Protein AF-A0AAW1SG86-F1 (afdb_monomer_lite)

Sequence (293 aa):
MTQEAELAWQIVQEVCRQANPQPNPPGMEYILYEEYEKELLQACQAAVAAGVPASRLLEEVQRVYDQVDEPMYDGLAKLLMASADLDHDVGGQTLLHRLFKQPYPPRLGRSLHASAAGAQPRTAGTSEVDSEEEADEIGLPELLAKRPTPNLRDAEGNTVLHVLILHTIQAEYFPDVSTAGAMHLMPGESMENWDQRAKYVEGAFKMLVAAGWSITQPGINQMTPCHLLDMSRKLAAELVNSRNMKDMLGDFGSMGSGWGAAMEAVVAPVKVGRQAILQAFDNLLAFSRELPS

pLDDT: mean 74.67, std 19.48, range [26.22, 96.56]

Foldseek 3Di:
DDPQLVVLVVQLLVLLVVLPQDPDDPPDQGDDDPVSLVSNLVSLLSNVVSPNALLSSCVSQVVSCVVRVHDRDQSSVVSSLLRHDQQDQDPQDGVLLVQLLDLDHFDAPCVVVVPPDDDDDDDDDDDDDPPPVPPPGCHPVNSLVSLHPACDAGPQQDTSLRSNLCNLDDCVLVPLPVPVPPVPPDDDDSQQCLLVSLVRSLVNNVVSVVSPHDQCDAGPVRQGSLNSLVVSLVVLVCSLVPVSLVVVLVVQVVVDDVSNVVVCVVSVSNNVSSVSNNVSSVVVNVVNVPDDD

Secondary structure (DSSP, 8-state):
--HHHHHHHHHHHHHHHH-----PPTT---PPPHHHHHHHHHHHHHHHHTT--HHHHHHHHHHHHHHHT-PPPHHHHHHHHHH--TT-EETTEEHHHHHHHSSSPSP--THHHHSSS----------------------HHHHHHT-PPTT-B-TTS-BHHHHHHHHHT-GGGS--TTSTTGGGS-SSSSSTTHHHHHHHHHHHHHHHHHTT--SS---TTS--HHHHHHHHHHHHHHHHH-HHHHHHHHHHHTT-HHHHHHHHHHHHHHHHHHHHHHHHHHHHHHHHHHS--

Radius of gyration: 22.35 Å; chains: 1; bounding box: 56×50×61 Å

Structure (mmCIF, N/CA/C/O backbone):
data_AF-A0AAW1SG86-F1
#
_entry.id   AF-A0AAW1SG86-F1
#
loop_
_atom_site.group_PDB
_atom_site.id
_atom_site.type_symbol
_atom_site.label_atom_id
_atom_site.label_alt_id
_atom_site.label_comp_id
_atom_site.label_asym_id
_atom_site.label_entity_id
_atom_site.label_seq_id
_atom_site.pdbx_PDB_ins_code
_atom_site.Cartn_x
_atom_site.Cartn_y
_atom_site.Cartn_z
_atom_site.occupancy
_atom_site.B_iso_or_equiv
_atom_site.auth_seq_id
_atom_site.auth_comp_id
_atom_site.auth_asym_id
_atom_site.auth_atom_id
_atom_site.pdbx_PDB_model_num
ATOM 1 N N . MET A 1 1 ? -20.067 7.238 20.027 1.00 78.69 1 MET A N 1
ATOM 2 C CA . MET A 1 1 ? -19.440 8.562 19.837 1.00 78.69 1 MET A CA 1
ATOM 3 C C . MET A 1 1 ? -20.061 9.549 20.809 1.00 78.69 1 MET A C 1
ATOM 5 O O . MET A 1 1 ? -21.225 9.378 21.157 1.00 78.69 1 MET A O 1
ATOM 9 N N . THR A 1 2 ? -19.285 10.517 21.293 1.00 93.50 2 THR A N 1
ATOM 10 C CA . THR A 1 2 ? -19.790 11.628 22.115 1.00 93.50 2 THR A CA 1
ATOM 11 C C . THR A 1 2 ? -20.566 12.621 21.240 1.00 93.50 2 THR A C 1
ATOM 13 O O . THR A 1 2 ? -20.449 12.592 20.016 1.00 93.50 2 THR A O 1
ATOM 16 N N . GLN A 1 3 ? -21.352 13.512 21.851 1.00 94.81 3 GLN A N 1
ATOM 17 C CA . GLN A 1 3 ? -22.032 14.590 21.117 1.00 94.81 3 GLN A CA 1
ATOM 18 C C . GLN A 1 3 ? -21.029 15.518 20.407 1.00 94.81 3 GLN A C 1
ATOM 20 O O . GLN A 1 3 ? -21.290 15.981 19.303 1.00 94.81 3 GLN A O 1
ATOM 25 N N . GLU A 1 4 ? -19.866 15.741 21.023 1.00 94.56 4 GLU A N 1
ATOM 26 C CA . GLU A 1 4 ? -18.754 16.505 20.452 1.00 94.56 4 GLU A CA 1
ATOM 27 C C . GLU A 1 4 ? -18.163 15.822 19.209 1.00 94.56 4 GLU A C 1
ATOM 29 O O . GLU A 1 4 ? -17.997 16.471 18.180 1.00 94.56 4 GLU A O 1
ATOM 34 N N . ALA A 1 5 ? -17.940 14.502 19.260 1.00 93.50 5 ALA A N 1
ATOM 35 C CA . ALA A 1 5 ? -17.473 13.728 18.110 1.00 93.50 5 ALA A CA 1
ATOM 36 C C . ALA A 1 5 ? -18.474 13.755 16.945 1.00 93.50 5 ALA A C 1
ATOM 38 O O . ALA A 1 5 ? -18.073 13.844 15.790 1.00 93.50 5 ALA A O 1
ATOM 39 N N . GLU A 1 6 ? -19.777 13.682 17.232 1.00 95.12 6 GLU A N 1
ATOM 40 C CA . GLU A 1 6 ? -20.812 13.745 16.193 1.00 95.12 6 GLU A CA 1
ATOM 41 C C . GLU A 1 6 ? -20.858 15.124 15.522 1.00 95.12 6 GLU A C 1
ATOM 43 O O . GLU A 1 6 ? -20.950 15.207 14.300 1.00 95.12 6 GLU A O 1
ATOM 48 N N . LEU A 1 7 ? -20.729 16.205 16.299 1.00 96.31 7 LEU A N 1
ATOM 49 C CA . LEU A 1 7 ? -20.665 17.560 15.753 1.00 96.31 7 LEU A CA 1
ATOM 50 C C . LEU A 1 7 ? -19.410 17.761 14.891 1.00 96.31 7 LEU A C 1
ATOM 52 O O . LEU A 1 7 ? -19.509 18.270 13.778 1.00 96.31 7 LEU A O 1
ATOM 56 N N . ALA A 1 8 ? -18.242 17.332 15.376 1.00 95.44 8 ALA A N 1
ATOM 57 C CA . ALA A 1 8 ? -16.997 17.436 14.619 1.00 95.44 8 ALA A CA 1
ATOM 58 C C . ALA A 1 8 ? -17.047 16.612 13.321 1.00 95.44 8 ALA A C 1
ATOM 60 O O . ALA A 1 8 ? -16.591 17.065 12.274 1.00 95.44 8 ALA A O 1
ATOM 61 N N . TRP A 1 9 ? -17.674 15.433 13.362 1.00 96.50 9 TRP A N 1
ATOM 62 C CA . TRP A 1 9 ? -17.925 14.626 12.173 1.00 96.50 9 TRP A CA 1
ATOM 63 C C . TRP A 1 9 ? -18.837 15.335 11.160 1.00 96.50 9 TRP A C 1
ATOM 65 O O . TRP A 1 9 ? -18.518 15.368 9.974 1.00 96.50 9 TRP A O 1
ATOM 75 N N . GLN A 1 10 ? -19.930 15.961 11.607 1.00 96.56 10 GLN A N 1
ATOM 76 C CA . GLN A 1 10 ? -20.815 16.731 10.724 1.00 96.56 10 GLN A CA 1
ATOM 77 C C . GLN A 1 10 ? -20.090 17.894 10.040 1.00 96.56 10 GLN A C 1
ATOM 79 O O . GLN A 1 10 ? -20.347 18.155 8.867 1.00 96.56 10 GLN A O 1
ATOM 84 N N . ILE A 1 11 ? -19.164 18.556 10.741 1.00 96.31 11 ILE A N 1
ATOM 85 C CA . ILE A 1 11 ? -18.323 19.613 10.162 1.00 96.31 11 ILE A CA 1
ATOM 86 C C . ILE A 1 11 ? -17.446 19.043 9.043 1.00 96.31 11 ILE A C 1
ATOM 88 O O . ILE A 1 11 ? -17.436 19.599 7.950 1.00 96.31 11 ILE A O 1
ATOM 92 N N . VAL A 1 12 ? -16.775 17.907 9.263 1.00 95.88 12 VAL A N 1
ATOM 93 C CA . VAL A 1 12 ? -15.970 17.250 8.215 1.00 95.88 12 VAL A CA 1
ATOM 94 C C . VAL A 1 12 ? -16.825 16.907 6.995 1.00 95.88 12 VAL A C 1
ATOM 96 O O . VAL A 1 12 ? -16.421 17.187 5.869 1.00 95.88 12 VAL A O 1
ATOM 99 N N . GLN A 1 13 ? -18.026 16.359 7.201 1.00 95.12 13 GLN A N 1
ATOM 100 C CA . GLN A 1 13 ? -18.943 16.043 6.102 1.00 95.12 13 GLN A CA 1
ATOM 101 C C . GLN A 1 13 ? -19.432 17.285 5.353 1.00 95.12 13 GLN A C 1
ATOM 103 O O . GLN A 1 13 ? -19.689 17.210 4.153 1.00 95.12 13 GLN A O 1
ATOM 108 N N . GLU A 1 14 ? -19.607 18.405 6.050 1.00 94.62 14 GLU A N 1
ATOM 109 C CA . GLU A 1 14 ? -19.978 19.677 5.436 1.00 94.62 14 GLU A CA 1
ATOM 110 C C . GLU A 1 14 ? -18.843 20.202 4.556 1.00 94.62 14 GLU A C 1
ATOM 112 O O . GLU A 1 14 ? -19.078 20.456 3.377 1.00 94.62 14 GLU A O 1
ATOM 117 N N . VAL A 1 15 ? -17.613 20.252 5.078 1.00 93.06 15 VAL A N 1
ATOM 118 C CA . VAL A 1 15 ? -16.428 20.653 4.301 1.00 93.06 15 VAL A CA 1
ATOM 119 C C . VAL A 1 15 ? -16.261 19.735 3.086 1.00 93.06 15 VAL A C 1
ATOM 121 O O . VAL A 1 15 ? -16.218 20.214 1.959 1.00 93.06 15 VAL A O 1
ATOM 124 N N . CYS A 1 16 ? -16.322 18.412 3.265 1.00 91.44 16 CYS A N 1
ATOM 125 C CA . CYS A 1 16 ? -16.227 17.450 2.158 1.00 91.44 16 CYS A CA 1
ATOM 126 C C . CYS A 1 16 ? -17.351 17.584 1.116 1.00 91.44 16 CYS A C 1
ATOM 128 O O . CYS A 1 16 ? -17.191 17.158 -0.025 1.00 91.44 16 CYS A O 1
ATOM 130 N N . ARG A 1 17 ? -18.515 18.135 1.480 1.00 89.94 17 ARG A N 1
ATOM 131 C CA . ARG A 1 17 ? -19.608 18.414 0.531 1.00 89.94 17 ARG A CA 1
ATOM 132 C C . ARG A 1 17 ? -19.395 19.729 -0.214 1.00 89.94 17 ARG A C 1
ATOM 134 O O . ARG A 1 17 ? -19.867 19.873 -1.338 1.00 89.94 17 ARG A O 1
ATOM 141 N N . GLN A 1 18 ? -18.700 20.671 0.415 1.00 86.81 18 GLN A N 1
ATOM 142 C CA . GLN A 1 18 ? -18.281 21.939 -0.174 1.00 86.81 18 GLN A CA 1
ATOM 143 C C . GLN A 1 18 ? -17.055 21.808 -1.074 1.00 86.81 18 GLN A C 1
ATOM 145 O O . GLN A 1 18 ? -16.697 22.793 -1.720 1.00 86.81 18 GLN A O 1
ATOM 150 N N . ALA A 1 19 ? -16.486 20.601 -1.194 1.00 78.94 19 ALA A N 1
ATOM 151 C CA . ALA A 1 19 ? -15.683 20.182 -2.337 1.00 78.94 19 ALA A CA 1
ATOM 152 C C . ALA A 1 19 ? -16.543 20.227 -3.608 1.00 78.94 19 ALA A C 1
ATOM 154 O O . ALA A 1 19 ? -16.920 19.217 -4.193 1.00 78.94 19 ALA A O 1
ATOM 155 N N . ASN A 1 20 ? -16.965 21.425 -3.983 1.00 63.34 20 ASN A N 1
ATOM 156 C CA . ASN A 1 20 ? -17.649 21.703 -5.213 1.00 63.34 20 ASN A CA 1
ATOM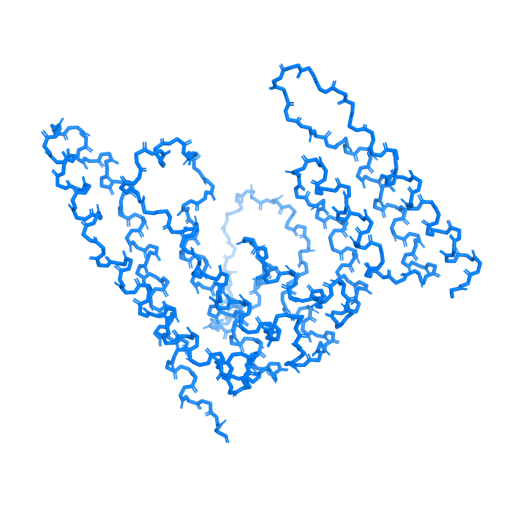 157 C C . ASN A 1 20 ? -16.514 22.084 -6.155 1.00 63.34 20 ASN A C 1
A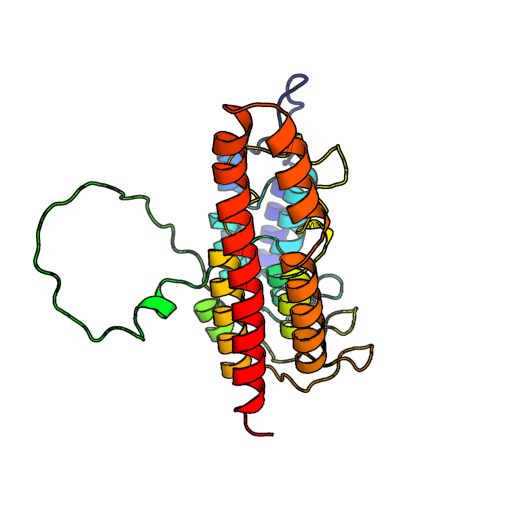TOM 159 O O . ASN A 1 20 ? -16.009 23.207 -6.039 1.00 63.34 20 ASN A O 1
ATOM 163 N N . PRO A 1 21 ? -16.040 21.162 -7.010 1.00 58.09 21 PRO A N 1
ATOM 164 C CA . PRO A 1 21 ? -15.042 21.518 -7.994 1.00 58.09 21 PRO A CA 1
ATOM 165 C C . PRO A 1 21 ? -15.642 22.670 -8.796 1.00 58.09 21 PRO A C 1
ATOM 167 O O . PRO A 1 21 ? -16.664 22.497 -9.466 1.00 58.09 21 PRO A O 1
ATOM 170 N N . GLN A 1 22 ? -15.099 23.885 -8.657 1.00 55.66 22 GLN A N 1
ATOM 171 C CA . GLN A 1 22 ? -15.549 24.958 -9.531 1.00 55.66 22 GLN A CA 1
ATOM 172 C C . GLN A 1 22 ? -15.325 24.459 -10.956 1.00 55.66 22 GLN A C 1
ATOM 174 O O . GLN A 1 22 ? -14.259 23.902 -11.220 1.00 55.66 22 GLN A O 1
ATOM 179 N N . PRO A 1 23 ? -16.325 24.567 -11.850 1.00 53.81 23 PRO A N 1
ATOM 180 C CA . PRO A 1 23 ? -16.177 24.076 -13.205 1.00 53.81 23 PRO A CA 1
ATOM 181 C C . PRO A 1 23 ? -14.986 24.795 -13.811 1.00 53.81 23 PRO A C 1
ATOM 183 O O . PRO A 1 23 ? -15.033 26.003 -14.062 1.00 53.81 23 PRO A O 1
ATOM 186 N N . ASN A 1 24 ? -13.902 24.050 -13.989 1.00 56.56 24 ASN A N 1
ATOM 187 C CA . ASN A 1 24 ? -12.715 24.618 -14.566 1.00 56.56 24 ASN A CA 1
ATOM 188 C C . ASN A 1 24 ? -13.008 25.000 -16.020 1.00 56.56 24 ASN A C 1
ATOM 190 O O . ASN A 1 24 ? -13.860 24.383 -16.677 1.00 56.56 24 ASN A O 1
ATOM 194 N N . PRO A 1 25 ? -12.346 26.047 -16.542 1.00 60.44 25 PRO A N 1
ATOM 195 C CA . PRO A 1 25 ? -12.422 26.360 -17.956 1.00 60.44 25 PRO A CA 1
ATOM 196 C C . PRO A 1 25 ? -12.128 25.098 -18.782 1.00 60.44 25 PRO A C 1
ATOM 198 O O . PRO A 1 25 ? -11.313 24.275 -18.357 1.00 60.44 25 PRO A O 1
ATOM 201 N N . PRO A 1 26 ? -12.752 24.929 -19.961 1.00 61.78 26 PRO A N 1
ATOM 202 C CA . PRO A 1 26 ? -12.502 23.765 -20.803 1.00 61.78 26 PRO A CA 1
ATOM 203 C C . PRO A 1 26 ? -10.996 23.566 -21.030 1.00 61.78 26 PRO A C 1
ATOM 205 O O . PRO A 1 26 ? -10.345 24.436 -21.607 1.00 61.78 26 PRO A O 1
ATOM 208 N N . GLY A 1 27 ? -10.458 22.429 -20.574 1.00 63.38 27 GLY A N 1
ATOM 209 C CA . GLY A 1 27 ? -9.042 22.074 -20.714 1.00 63.38 27 GLY A CA 1
ATOM 210 C C . GLY A 1 27 ? -8.143 22.325 -19.496 1.00 63.38 27 GLY A C 1
ATOM 211 O O . GLY A 1 27 ? -6.933 22.213 -19.654 1.00 63.38 27 GLY A O 1
ATOM 212 N N . MET A 1 28 ? -8.686 22.651 -18.315 1.00 56.97 28 MET A N 1
ATOM 213 C CA . MET A 1 28 ? -7.921 22.662 -17.055 1.00 56.97 28 MET A CA 1
ATOM 214 C C . MET A 1 28 ? -8.325 21.503 -16.129 1.00 56.97 28 MET A C 1
ATOM 216 O O . MET A 1 28 ? -9.516 21.253 -15.944 1.00 56.97 28 MET A O 1
ATOM 220 N N . GLU A 1 29 ? -7.333 20.825 -15.547 1.00 59.19 29 GLU A N 1
ATOM 221 C CA . GLU A 1 29 ? -7.488 19.772 -14.525 1.00 59.19 29 GLU A CA 1
ATOM 222 C C . GLU A 1 29 ? -8.083 20.343 -13.234 1.00 59.19 29 GLU A C 1
ATOM 224 O O . GLU A 1 29 ? -7.829 21.500 -12.908 1.00 59.19 29 GLU A O 1
ATOM 229 N N . TYR A 1 30 ? -8.926 19.580 -12.533 1.00 59.41 30 TYR A N 1
ATOM 230 C CA . TYR A 1 30 ? -9.592 20.029 -11.307 1.00 59.41 30 TYR A CA 1
ATOM 231 C C . TYR A 1 30 ? -8.615 20.072 -10.134 1.00 59.41 30 TYR A C 1
ATOM 233 O O . TYR A 1 30 ? -8.287 19.038 -9.578 1.00 59.41 30 TYR A O 1
ATOM 241 N N . ILE A 1 31 ? -8.237 21.275 -9.705 1.00 62.00 31 ILE A N 1
ATOM 242 C CA . ILE A 1 31 ? -7.339 21.463 -8.563 1.00 62.00 31 ILE A CA 1
ATOM 243 C C . ILE A 1 31 ? -8.169 21.901 -7.354 1.00 62.00 31 ILE A C 1
ATOM 245 O O . ILE A 1 31 ? -8.927 22.876 -7.429 1.00 62.00 31 ILE A O 1
ATOM 249 N N . LEU A 1 32 ? -8.032 21.196 -6.229 1.00 71.00 32 LEU A N 1
ATOM 250 C CA . LEU A 1 32 ? -8.554 21.664 -4.945 1.00 71.00 32 LEU A CA 1
ATOM 251 C C . LEU A 1 32 ? -7.764 22.901 -4.503 1.00 71.00 32 LEU A C 1
ATOM 253 O O . LEU A 1 32 ? -6.538 22.912 -4.516 1.00 71.00 32 LEU A O 1
ATOM 257 N N . TYR A 1 33 ? -8.457 23.969 -4.110 1.00 78.56 33 TYR A N 1
ATOM 258 C CA . TYR A 1 33 ? -7.783 25.182 -3.649 1.00 78.56 33 TYR A CA 1
ATOM 259 C C . TYR A 1 33 ? -7.038 24.925 -2.330 1.00 78.56 33 TYR A C 1
ATOM 261 O O . TYR A 1 33 ? -7.581 24.295 -1.426 1.00 78.56 33 TYR A O 1
ATOM 269 N N . GLU A 1 34 ? -5.840 25.494 -2.170 1.00 80.38 34 GLU A N 1
ATOM 270 C CA . GLU A 1 34 ? -5.018 25.363 -0.950 1.00 80.38 34 GLU A CA 1
ATOM 271 C C . GLU A 1 34 ? -5.797 25.735 0.334 1.00 80.38 34 GLU A C 1
ATOM 273 O O . GLU A 1 34 ? -5.594 25.176 1.412 1.00 80.38 34 GLU A O 1
ATOM 278 N N . GLU A 1 35 ? -6.730 26.682 0.223 1.00 85.00 35 GLU A N 1
ATOM 279 C CA . GLU A 1 35 ? -7.613 27.117 1.309 1.00 85.00 35 GLU A CA 1
ATOM 280 C C . GLU A 1 35 ? -8.600 26.020 1.734 1.00 85.00 35 GLU A C 1
ATOM 282 O O . GLU A 1 35 ? -8.803 25.819 2.932 1.00 85.00 35 GLU A O 1
ATOM 287 N N . TYR A 1 36 ? -9.146 25.272 0.769 1.00 87.38 36 TYR A N 1
ATOM 288 C CA . TYR A 1 36 ? -10.012 24.122 1.026 1.00 87.38 36 TYR A CA 1
ATOM 289 C C . TYR A 1 36 ? -9.243 23.010 1.746 1.00 87.38 36 TYR A C 1
ATOM 291 O O . TYR A 1 36 ? -9.725 22.460 2.734 1.00 87.38 36 TYR A O 1
ATOM 299 N N . GLU A 1 37 ? -8.022 22.706 1.302 1.00 86.44 37 GLU A N 1
ATOM 300 C CA . GLU A 1 37 ? -7.201 21.665 1.931 1.00 86.44 37 GLU A CA 1
ATOM 301 C C . GLU A 1 37 ? -6.838 2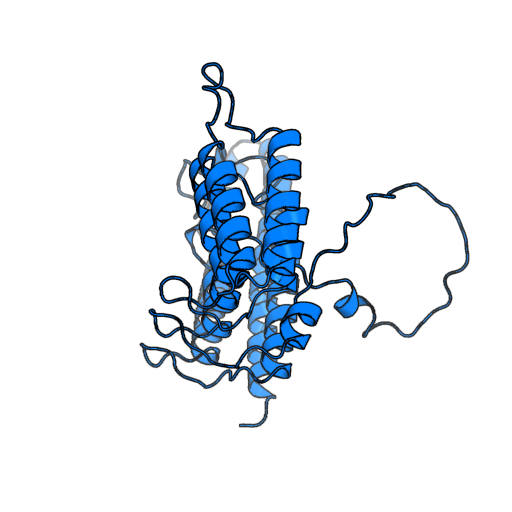2.019 3.378 1.00 86.44 37 GLU A C 1
ATOM 303 O O . GLU A 1 37 ? -6.888 21.161 4.265 1.00 86.44 37 GLU A O 1
ATOM 308 N N . LYS A 1 38 ? -6.547 23.299 3.652 1.00 87.88 38 LYS A N 1
ATOM 309 C CA . LYS A 1 38 ? -6.319 23.805 5.016 1.00 87.88 38 LYS A CA 1
ATOM 310 C C . LYS A 1 38 ? -7.564 23.690 5.890 1.00 87.88 38 LYS A C 1
ATOM 312 O O . LYS A 1 38 ? -7.449 23.275 7.044 1.00 87.88 38 LYS A O 1
ATOM 317 N N . GLU A 1 39 ? -8.734 24.045 5.366 1.00 91.88 39 GLU A N 1
ATOM 318 C CA . GLU A 1 39 ? -10.004 23.919 6.088 1.00 91.88 39 GLU A CA 1
ATOM 319 C C . GLU A 1 39 ? -10.324 22.451 6.394 1.00 91.88 39 GLU A C 1
ATOM 321 O O . GLU A 1 39 ? -10.630 22.100 7.538 1.00 91.88 39 GLU A O 1
ATOM 326 N N . LEU A 1 40 ? -10.161 21.571 5.404 1.00 92.88 40 LEU A N 1
ATOM 327 C CA . LEU A 1 40 ? -10.375 20.138 5.562 1.00 92.88 40 LEU A CA 1
ATOM 328 C C . LEU A 1 40 ? -9.404 19.525 6.577 1.00 92.88 40 LEU A C 1
ATOM 330 O O . LEU A 1 40 ? -9.823 18.724 7.420 1.00 92.88 40 LEU A O 1
ATOM 334 N N . LEU A 1 41 ? -8.131 19.931 6.555 1.00 91.00 41 LEU A N 1
ATOM 335 C CA . LEU A 1 41 ? -7.142 19.519 7.550 1.00 91.00 41 LEU A CA 1
ATOM 336 C C . LEU A 1 41 ? -7.560 19.935 8.961 1.00 91.00 41 LEU A C 1
ATOM 338 O O . LEU A 1 41 ? -7.570 19.094 9.861 1.00 91.00 41 LEU A O 1
ATOM 342 N N . GLN A 1 42 ? -7.936 21.198 9.163 1.00 93.12 42 GLN A N 1
ATOM 343 C CA . GLN A 1 42 ? -8.373 21.701 10.471 1.00 93.12 42 GLN A CA 1
ATOM 344 C C . GLN A 1 42 ? -9.625 20.974 10.974 1.00 93.12 42 GLN A C 1
ATOM 346 O O . GLN A 1 42 ? -9.685 20.581 12.144 1.00 93.12 42 GLN A O 1
ATOM 351 N N . ALA A 1 43 ? -10.600 20.732 10.093 1.00 94.31 43 ALA A N 1
ATOM 352 C CA . ALA A 1 43 ? -11.802 19.975 10.423 1.00 94.31 43 ALA A CA 1
ATOM 353 C C . ALA A 1 43 ? -11.457 18.543 10.859 1.00 94.31 43 ALA A C 1
ATOM 355 O O . ALA A 1 43 ? -11.924 18.084 11.904 1.00 94.31 43 ALA A O 1
ATOM 356 N N . CYS A 1 44 ? -10.581 17.857 10.118 1.00 92.88 44 CYS A N 1
ATOM 357 C CA . CYS A 1 44 ? -10.125 16.516 10.477 1.00 92.88 44 CYS A CA 1
ATOM 358 C C . CYS A 1 44 ? -9.348 16.505 11.802 1.00 92.88 44 CYS A C 1
ATOM 360 O O . CYS A 1 44 ? -9.558 15.602 12.611 1.00 92.88 44 CYS A O 1
ATOM 362 N N . GLN A 1 45 ? -8.498 17.505 12.071 1.00 92.38 45 GLN A N 1
ATOM 363 C CA . GLN A 1 45 ? -7.758 17.618 13.338 1.00 92.38 45 GLN A CA 1
ATOM 364 C C . GLN A 1 45 ? -8.713 17.733 14.528 1.00 92.38 45 GLN A C 1
ATOM 366 O O . GLN A 1 45 ? -8.556 17.019 15.522 1.00 92.38 45 GLN A O 1
ATOM 371 N N . ALA A 1 46 ? -9.733 18.586 14.409 1.00 92.25 46 ALA A N 1
ATOM 372 C CA . ALA A 1 46 ? -10.763 18.737 15.429 1.00 92.25 46 ALA A CA 1
ATOM 373 C C . ALA A 1 46 ? -11.561 17.438 15.629 1.00 92.25 46 ALA A C 1
ATOM 375 O O . ALA A 1 46 ? -11.815 17.038 16.765 1.00 92.25 46 ALA A O 1
ATOM 376 N N . ALA A 1 47 ? -11.905 16.736 14.546 1.00 94.88 47 ALA A N 1
ATOM 377 C CA . ALA A 1 47 ? -12.625 15.467 14.620 1.00 94.88 47 ALA A CA 1
ATOM 378 C C . ALA A 1 47 ? -11.801 14.361 15.296 1.00 94.88 47 ALA A C 1
ATOM 380 O O . ALA A 1 47 ? -12.318 13.660 16.168 1.00 94.88 47 ALA A O 1
ATOM 381 N N . VAL A 1 48 ? -10.515 14.235 14.955 1.00 91.44 48 VAL A N 1
ATOM 382 C CA . VAL A 1 48 ? -9.591 13.312 15.629 1.00 91.44 48 VAL A CA 1
ATOM 383 C C . VAL A 1 48 ? -9.506 13.637 17.123 1.00 91.44 48 VAL A C 1
ATOM 385 O O . VAL A 1 48 ? -9.652 12.736 17.949 1.00 91.44 48 VAL A O 1
ATOM 388 N N . ALA A 1 49 ? -9.334 14.913 17.485 1.00 90.69 49 ALA A N 1
ATOM 389 C CA . ALA A 1 49 ? -9.269 15.350 18.882 1.00 90.69 49 ALA A CA 1
ATOM 390 C C . ALA A 1 49 ? -10.568 15.062 19.658 1.00 90.69 49 ALA A C 1
ATOM 392 O O . ALA A 1 49 ? -10.516 14.687 20.829 1.00 90.69 49 ALA A O 1
ATOM 393 N N . ALA A 1 50 ? -11.722 15.163 18.994 1.00 92.69 50 ALA A N 1
ATOM 394 C CA . ALA A 1 50 ? -13.030 14.818 19.551 1.00 92.69 50 ALA A CA 1
ATOM 395 C C . ALA A 1 50 ? -13.284 13.296 19.643 1.00 92.69 50 ALA A C 1
ATOM 397 O O . ALA A 1 50 ? -14.302 12.871 20.195 1.00 92.69 50 ALA A O 1
ATOM 398 N N . GLY A 1 51 ? -12.380 12.460 19.120 1.00 90.06 51 GLY A N 1
ATOM 399 C CA . GLY A 1 51 ? -12.484 11.000 19.155 1.00 90.06 51 GLY A CA 1
ATOM 400 C C . GLY A 1 51 ? -13.291 10.393 18.004 1.00 90.06 51 GLY A C 1
ATOM 401 O O . GLY A 1 51 ? -13.831 9.292 18.148 1.00 90.06 51 GLY A O 1
ATOM 402 N N . VAL A 1 52 ? -13.405 11.087 16.868 1.00 90.88 52 VAL A N 1
ATOM 403 C CA . VAL A 1 52 ? -13.920 10.486 15.630 1.00 90.88 52 VAL A CA 1
ATOM 404 C C . VAL A 1 52 ? -12.896 9.464 15.117 1.00 90.88 52 VAL A C 1
ATOM 406 O O . VAL A 1 52 ? -11.714 9.797 15.007 1.00 90.88 52 VAL A O 1
ATOM 409 N N . PRO A 1 53 ? -13.306 8.222 14.790 1.00 87.94 53 PRO A N 1
ATOM 410 C CA . PRO A 1 53 ? -12.389 7.228 14.244 1.00 87.94 53 PRO A CA 1
ATOM 411 C C . PRO A 1 53 ? -11.741 7.725 12.949 1.00 87.94 53 PRO A C 1
ATOM 413 O O . PRO A 1 53 ? -12.440 8.081 12.000 1.00 87.94 53 PRO A O 1
ATOM 416 N N . ALA A 1 54 ? -10.410 7.714 12.886 1.00 86.06 54 ALA A N 1
ATOM 417 C CA . ALA A 1 54 ? -9.687 8.213 11.718 1.00 86.06 54 ALA A CA 1
ATOM 418 C C . ALA A 1 54 ? -9.956 7.399 10.441 1.00 86.06 54 ALA A C 1
ATOM 420 O O . ALA A 1 54 ? -9.853 7.946 9.352 1.00 86.06 54 ALA A O 1
ATOM 421 N N . SER A 1 55 ? -10.379 6.135 10.554 1.00 80.38 55 SER A N 1
ATOM 422 C CA . SER A 1 55 ? -10.849 5.351 9.406 1.00 80.38 55 SER A CA 1
ATOM 423 C C . SER A 1 55 ? -12.084 5.957 8.740 1.00 80.38 55 SER A C 1
ATOM 425 O O . SER A 1 55 ? -12.136 6.060 7.520 1.00 80.38 55 SER A O 1
ATOM 427 N N . ARG A 1 56 ? -13.044 6.427 9.542 1.00 87.81 56 ARG A N 1
ATOM 428 C CA . ARG A 1 56 ? -14.261 7.089 9.061 1.00 87.81 56 ARG A CA 1
ATOM 429 C C . ARG A 1 56 ? -13.941 8.427 8.394 1.00 87.81 56 ARG A C 1
ATOM 431 O O . ARG A 1 56 ? -14.527 8.767 7.374 1.00 87.81 56 ARG A O 1
ATOM 438 N N . LEU A 1 57 ? -12.993 9.175 8.964 1.00 90.00 57 LEU A N 1
ATOM 439 C CA . LEU A 1 57 ? -12.481 10.405 8.355 1.00 90.00 57 LEU A CA 1
ATOM 440 C C . LEU A 1 57 ? -11.799 10.116 7.017 1.00 90.00 57 LEU A C 1
ATOM 442 O O . LEU A 1 57 ? -12.070 10.798 6.036 1.00 90.00 57 LEU A O 1
ATOM 446 N N . LEU A 1 58 ? -10.969 9.074 6.964 1.00 85.00 58 LEU A N 1
ATOM 447 C CA . LEU A 1 58 ? -10.274 8.678 5.750 1.00 85.00 58 LEU A CA 1
ATOM 448 C C . LEU A 1 58 ? -11.232 8.278 4.626 1.00 85.00 58 LEU A C 1
ATOM 450 O O . LEU A 1 58 ? -11.003 8.682 3.495 1.00 85.00 58 LEU A O 1
ATOM 454 N N . GLU A 1 59 ? -12.299 7.529 4.913 1.00 84.75 59 GLU A N 1
ATOM 455 C CA . GLU A 1 59 ? -13.317 7.185 3.907 1.00 84.75 59 GLU A CA 1
ATOM 456 C C . GLU A 1 59 ? -13.937 8.426 3.258 1.00 84.75 59 GLU A C 1
ATOM 458 O O . GLU A 1 59 ? -14.058 8.494 2.035 1.00 84.75 59 GLU A O 1
ATOM 463 N N . GLU A 1 60 ? -14.323 9.410 4.069 1.00 90.50 60 GLU A N 1
ATOM 464 C CA . GLU A 1 60 ? -14.993 10.619 3.586 1.00 90.50 60 GLU A CA 1
ATOM 465 C C . GLU A 1 60 ? -14.043 11.535 2.823 1.00 90.50 60 GLU A C 1
ATOM 467 O O . GLU A 1 60 ? -14.405 12.041 1.763 1.00 90.50 60 GLU A O 1
ATOM 472 N N . VAL A 1 61 ? -12.816 11.700 3.323 1.00 88.50 61 VAL A N 1
ATOM 473 C CA . VAL A 1 61 ? -11.780 12.488 2.648 1.00 88.50 61 VAL A CA 1
ATOM 474 C C . VAL A 1 61 ? -11.380 11.821 1.333 1.00 88.50 61 VAL A C 1
ATOM 476 O O . VAL A 1 61 ? -11.355 12.487 0.303 1.00 88.50 61 VAL A O 1
ATOM 479 N N . GLN A 1 62 ? -11.141 10.506 1.326 1.00 83.31 62 GLN A N 1
ATOM 480 C CA . GLN A 1 62 ? -10.788 9.772 0.107 1.00 83.31 62 GLN A CA 1
ATOM 481 C C . GLN A 1 62 ? -11.886 9.891 -0.954 1.00 83.31 62 GLN A C 1
ATOM 483 O O . GLN A 1 62 ? -11.577 10.131 -2.113 1.00 83.31 62 GLN A O 1
ATOM 488 N N . ARG A 1 63 ? -13.166 9.825 -0.558 1.00 85.06 63 ARG A N 1
ATOM 489 C CA . ARG A 1 63 ? -14.300 10.025 -1.475 1.00 85.06 63 ARG A CA 1
ATOM 490 C C . ARG A 1 63 ? -14.223 11.363 -2.216 1.00 85.06 63 ARG A C 1
ATOM 492 O O . ARG A 1 63 ? -14.688 11.438 -3.347 1.00 85.06 63 ARG A O 1
ATOM 499 N N . VAL A 1 64 ? -13.701 12.415 -1.585 1.00 86.00 64 VAL A N 1
ATOM 500 C CA . VAL A 1 64 ? -13.516 13.720 -2.233 1.00 86.00 64 VAL A CA 1
ATOM 501 C C . VAL A 1 64 ? -12.363 13.673 -3.231 1.00 86.00 64 VAL A C 1
ATOM 503 O O . VAL A 1 64 ? -12.548 14.072 -4.375 1.00 86.00 64 VAL A O 1
ATOM 506 N N . TYR A 1 65 ? -11.204 13.157 -2.824 1.00 80.19 65 TYR A N 1
ATOM 507 C CA . TYR A 1 65 ? -10.020 13.085 -3.687 1.00 80.19 65 TYR A CA 1
ATOM 508 C C . TYR A 1 65 ? -10.232 12.163 -4.901 1.00 80.19 65 TYR A C 1
ATOM 510 O O . TYR A 1 65 ? -9.882 12.532 -6.019 1.00 80.19 65 TYR A O 1
ATOM 518 N N . ASP A 1 66 ? -10.949 11.047 -4.730 1.00 77.69 66 ASP A N 1
ATOM 519 C CA . ASP A 1 66 ? -11.348 10.154 -5.828 1.00 77.69 66 ASP A CA 1
ATOM 520 C C . ASP A 1 66 ? -12.244 10.854 -6.873 1.00 77.69 66 ASP A C 1
ATOM 522 O O . ASP A 1 66 ? -12.300 10.433 -8.026 1.00 77.69 66 ASP A O 1
ATOM 526 N N . GLN A 1 67 ? -12.985 11.905 -6.492 1.00 79.31 67 GLN A N 1
ATOM 527 C CA . GLN A 1 67 ? -13.852 12.651 -7.417 1.00 79.31 67 GLN A CA 1
ATOM 528 C C . GLN A 1 67 ? -13.086 13.652 -8.282 1.00 79.31 67 GLN A C 1
ATOM 530 O O . GLN A 1 67 ? -13.575 14.008 -9.356 1.00 79.31 67 GLN A O 1
ATOM 535 N N . VAL A 1 68 ? -11.933 14.121 -7.807 1.00 76.56 68 VAL A N 1
ATOM 536 C CA . VAL A 1 68 ? -11.096 15.108 -8.503 1.00 76.56 68 VAL A CA 1
ATOM 537 C C . VAL A 1 68 ? -9.866 14.485 -9.166 1.00 76.56 68 VAL A C 1
ATOM 539 O O . VAL A 1 68 ? -9.183 15.190 -9.893 1.00 76.56 68 VAL A O 1
ATOM 542 N N . ASP A 1 69 ? -9.641 13.178 -8.981 1.00 72.44 69 ASP A N 1
ATOM 543 C CA . ASP A 1 69 ? -8.483 12.430 -9.505 1.00 72.44 69 ASP A CA 1
ATOM 544 C C . AS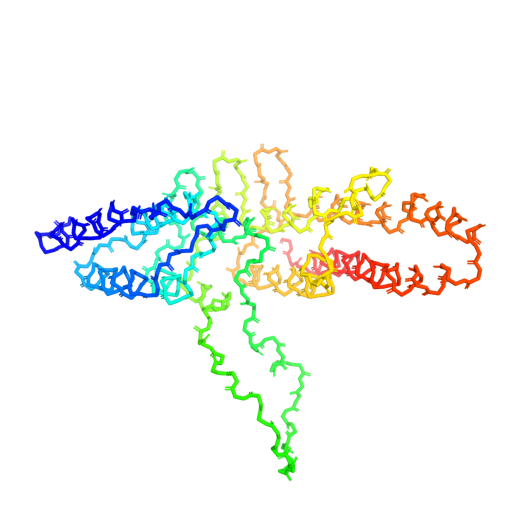P A 1 69 ? -7.130 13.011 -9.042 1.00 72.44 69 ASP A C 1
ATOM 546 O O . ASP A 1 69 ? -6.125 12.939 -9.741 1.00 72.44 69 ASP A O 1
ATOM 550 N N . GLU A 1 70 ? -7.112 13.588 -7.837 1.00 67.62 70 GLU A N 1
ATOM 551 C CA . GLU A 1 70 ? -5.923 14.171 -7.206 1.00 67.62 70 GLU A CA 1
ATOM 552 C C . GLU A 1 70 ? -5.468 13.297 -6.025 1.00 67.62 70 GLU A C 1
ATOM 554 O O . GLU A 1 70 ? -6.302 12.703 -5.325 1.00 67.62 70 GLU A O 1
ATOM 559 N N . PRO A 1 71 ? -4.157 13.216 -5.736 1.00 65.38 71 PRO A N 1
ATOM 560 C CA . PRO A 1 71 ? -3.672 12.567 -4.529 1.00 65.38 71 PRO A CA 1
ATOM 561 C C . PRO A 1 71 ? -4.089 13.357 -3.282 1.00 65.38 71 PRO A C 1
ATOM 563 O O . PRO A 1 71 ? -4.173 14.583 -3.288 1.00 65.38 71 PRO A O 1
ATOM 566 N N . MET A 1 72 ? -4.317 12.647 -2.175 1.00 71.31 72 MET A N 1
ATOM 567 C CA . MET A 1 72 ? -4.640 13.280 -0.897 1.00 71.31 72 MET A CA 1
ATOM 568 C C . MET A 1 72 ? -3.501 14.187 -0.432 1.00 71.31 72 MET A C 1
ATOM 570 O O . MET A 1 72 ? -2.358 13.741 -0.363 1.00 71.31 72 MET A O 1
ATOM 574 N N . TYR A 1 73 ? -3.835 15.410 -0.014 1.00 74.00 73 TYR A N 1
ATOM 575 C CA . TYR A 1 73 ? -2.886 16.337 0.596 1.00 74.00 73 TYR A CA 1
ATOM 576 C C . TYR A 1 73 ? -2.079 15.671 1.719 1.00 74.00 73 TYR A C 1
ATOM 578 O O . TYR A 1 73 ? -2.645 15.112 2.667 1.00 74.00 73 TYR A O 1
ATOM 586 N N . ASP A 1 74 ? -0.752 15.784 1.660 1.00 67.69 74 ASP A N 1
ATOM 587 C CA . ASP A 1 74 ? 0.164 15.087 2.569 1.00 67.69 74 ASP A CA 1
ATOM 588 C C . ASP A 1 74 ? -0.131 15.350 4.050 1.00 67.69 74 ASP A C 1
ATOM 590 O O . ASP A 1 74 ? -0.068 14.438 4.878 1.00 67.69 74 ASP A O 1
ATOM 594 N N . GLY A 1 75 ? -0.485 16.587 4.414 1.00 71.31 75 GLY A N 1
ATOM 595 C CA . GLY A 1 75 ? -0.829 16.936 5.795 1.00 71.31 75 GLY A CA 1
ATOM 596 C C . GLY A 1 75 ? -2.066 16.190 6.307 1.00 71.31 75 GLY A C 1
ATOM 597 O O . GLY A 1 75 ? -2.101 15.765 7.467 1.00 71.31 75 GLY A O 1
ATOM 598 N N . LEU A 1 76 ? -3.058 15.980 5.436 1.00 76.25 76 LEU A N 1
ATOM 599 C CA . LEU A 1 76 ? -4.269 15.212 5.733 1.00 76.25 76 LEU A CA 1
ATOM 600 C C . LEU A 1 76 ? -3.953 13.725 5.849 1.00 76.25 76 LEU A C 1
ATOM 602 O O . LEU A 1 76 ? -4.313 13.103 6.852 1.00 76.25 76 LEU A O 1
ATOM 606 N N . ALA A 1 77 ? -3.220 13.178 4.878 1.00 72.25 77 ALA A N 1
ATOM 607 C CA . ALA A 1 77 ? -2.788 11.788 4.909 1.00 72.25 77 ALA A CA 1
ATOM 608 C C . ALA A 1 77 ? -2.032 11.486 6.212 1.00 72.25 77 ALA A C 1
ATOM 610 O O . ALA A 1 77 ? -2.379 10.544 6.923 1.00 72.25 77 ALA A O 1
ATOM 611 N N . LYS A 1 78 ? -1.077 12.334 6.607 1.00 75.12 78 LYS A N 1
ATOM 612 C CA . LYS A 1 78 ? -0.311 12.179 7.855 1.00 75.12 78 LYS A CA 1
ATOM 613 C C . LYS A 1 78 ? -1.190 12.168 9.092 1.00 75.12 78 LYS A C 1
ATOM 615 O O . LYS A 1 78 ? -1.075 11.254 9.904 1.00 75.12 78 LYS A O 1
ATOM 620 N N . LEU A 1 79 ? -2.072 13.153 9.247 1.00 79.69 79 LEU A N 1
ATOM 621 C CA . LEU A 1 79 ? -2.972 13.214 10.397 1.00 79.69 79 LEU A CA 1
ATOM 622 C C . LEU A 1 79 ? -3.794 11.927 10.522 1.00 79.69 79 LEU A C 1
ATOM 624 O O . LEU A 1 79 ? -3.854 11.309 11.587 1.00 79.69 79 LEU A O 1
ATOM 628 N N . LEU A 1 80 ? -4.419 11.523 9.419 1.00 78.81 80 LEU A N 1
ATOM 629 C CA . LEU A 1 80 ? -5.319 10.381 9.407 1.00 78.81 80 LEU A CA 1
ATOM 630 C C . LEU A 1 80 ? -4.546 9.083 9.638 1.00 78.81 80 LEU A C 1
ATOM 632 O O . LEU A 1 80 ? -4.952 8.281 10.477 1.00 78.81 80 LEU A O 1
ATOM 636 N N . MET A 1 81 ? -3.383 8.912 9.007 1.00 76.31 81 MET A N 1
ATOM 637 C CA . MET A 1 81 ? -2.513 7.757 9.237 1.00 76.31 81 MET A CA 1
ATOM 638 C C . MET A 1 81 ? -1.955 7.718 10.661 1.00 76.31 81 MET A C 1
ATOM 640 O O . MET A 1 81 ? -1.850 6.629 11.220 1.00 76.31 81 MET A O 1
ATOM 644 N N . ALA A 1 82 ? -1.636 8.857 11.286 1.00 77.88 82 ALA A N 1
ATOM 645 C CA . ALA A 1 82 ? -1.138 8.931 12.665 1.00 77.88 82 ALA A CA 1
ATOM 646 C C . ALA A 1 82 ? -2.187 8.487 13.689 1.00 77.88 82 ALA A C 1
ATOM 648 O O . ALA A 1 82 ? -1.845 7.847 14.686 1.00 77.88 82 ALA A O 1
ATOM 649 N N . SER A 1 83 ? -3.465 8.731 13.419 1.00 78.06 83 SER A N 1
ATOM 650 C CA . SER A 1 83 ? -4.562 8.405 14.337 1.00 78.06 83 SER A CA 1
ATOM 651 C C . SER A 1 83 ? -5.351 7.156 13.950 1.00 78.06 83 SER A C 1
ATOM 653 O O . SER A 1 83 ? -6.159 6.680 14.746 1.00 78.06 83 SER A O 1
ATOM 655 N N . ALA A 1 84 ? -5.117 6.597 12.763 1.00 79.50 84 ALA A N 1
ATOM 656 C CA . ALA A 1 84 ? -5.834 5.419 12.306 1.00 79.50 84 ALA A CA 1
ATOM 657 C C . ALA A 1 84 ? -5.411 4.137 13.020 1.00 79.50 84 ALA A C 1
ATOM 659 O O . ALA A 1 84 ? -4.224 3.879 13.262 1.00 79.50 84 ALA A O 1
ATOM 660 N N . ASP A 1 85 ? -6.432 3.331 13.298 1.00 84.88 85 ASP A N 1
ATOM 661 C CA . ASP A 1 85 ? -6.313 1.901 13.510 1.00 84.88 85 ASP A CA 1
ATOM 662 C C . ASP A 1 85 ? -6.058 1.241 12.148 1.00 84.88 85 ASP A C 1
ATOM 664 O O . ASP A 1 85 ? -6.887 1.310 11.238 1.00 84.88 85 ASP A O 1
ATOM 668 N N . LEU A 1 86 ? -4.873 0.650 11.999 1.00 84.44 86 LEU A N 1
ATOM 669 C CA . LEU A 1 86 ? -4.417 0.059 10.742 1.00 84.44 86 LEU A CA 1
ATOM 670 C C . LEU A 1 86 ? -5.147 -1.245 10.393 1.00 84.44 86 LEU A C 1
ATOM 672 O O . LEU A 1 86 ? -5.109 -1.661 9.230 1.00 84.44 86 LEU A O 1
ATOM 676 N N . ASP A 1 87 ? -5.816 -1.852 11.375 1.00 86.69 87 ASP A N 1
ATOM 677 C CA . ASP A 1 87 ? -6.599 -3.079 11.230 1.00 86.69 87 ASP A CA 1
ATOM 678 C C . ASP A 1 87 ? -8.070 -2.798 10.923 1.00 86.69 87 ASP A C 1
ATOM 680 O O . ASP A 1 87 ? -8.816 -3.725 10.600 1.00 86.69 87 ASP A O 1
ATOM 684 N N . HIS A 1 88 ? -8.494 -1.533 11.001 1.00 84.38 88 HIS A N 1
ATOM 685 C CA . HIS A 1 88 ? -9.874 -1.162 10.740 1.00 84.38 88 HIS A CA 1
ATOM 686 C C . HIS A 1 88 ? -10.273 -1.555 9.318 1.00 84.38 88 HIS A C 1
ATOM 688 O O . HIS A 1 88 ? -9.623 -1.155 8.350 1.00 84.38 88 HIS A O 1
ATOM 694 N N . ASP A 1 89 ? -11.344 -2.339 9.216 1.00 83.06 89 ASP A N 1
ATOM 695 C CA . ASP A 1 89 ? -11.889 -2.801 7.948 1.00 83.06 89 ASP A CA 1
ATOM 696 C C . ASP A 1 89 ? -12.682 -1.685 7.266 1.00 83.06 89 ASP A C 1
ATOM 698 O O . ASP A 1 89 ? -13.667 -1.180 7.801 1.00 83.06 89 ASP A O 1
ATOM 702 N N . VAL A 1 90 ? -12.239 -1.312 6.072 1.00 74.38 90 VAL A N 1
ATOM 703 C CA . VAL A 1 90 ? -12.810 -0.258 5.242 1.00 74.38 90 VAL A CA 1
ATOM 704 C C . VAL A 1 90 ? -13.194 -0.900 3.912 1.00 74.38 90 VAL A C 1
ATOM 706 O O . VAL A 1 90 ? -12.363 -1.060 3.011 1.00 74.38 90 VAL A O 1
ATOM 709 N N . GLY A 1 91 ? -14.454 -1.315 3.775 1.00 75.31 91 GLY A N 1
ATOM 710 C CA . GLY A 1 91 ? -14.950 -1.963 2.554 1.00 75.31 91 GLY A CA 1
ATOM 711 C C . GLY A 1 91 ? -14.287 -3.312 2.248 1.00 75.31 91 GLY A C 1
ATOM 712 O O . GLY A 1 91 ? -14.029 -3.614 1.084 1.00 75.31 91 GLY A O 1
ATOM 713 N N . GLY A 1 92 ? -13.984 -4.109 3.275 1.00 84.38 92 GLY A N 1
ATOM 714 C CA . GLY A 1 92 ? -13.341 -5.410 3.123 1.00 84.38 92 GLY A CA 1
ATOM 715 C C . GLY A 1 92 ? -11.819 -5.340 3.013 1.00 84.38 92 GLY A C 1
ATOM 716 O O . GLY A 1 92 ? -11.201 -6.326 2.644 1.00 84.38 92 GLY A O 1
ATOM 717 N N . GLN A 1 93 ? -11.182 -4.204 3.270 1.00 84.94 93 GLN A N 1
ATOM 718 C CA . GLN A 1 93 ? -9.727 -4.068 3.279 1.00 84.94 93 GLN A CA 1
ATOM 719 C C . GLN A 1 93 ? -9.312 -3.307 4.524 1.00 84.94 93 GLN A C 1
ATOM 721 O O . GLN A 1 93 ? -9.884 -2.261 4.825 1.00 84.94 93 GLN A O 1
ATOM 726 N N . THR A 1 94 ? -8.267 -3.774 5.209 1.00 87.56 94 THR A N 1
ATOM 727 C CA . THR A 1 94 ? -7.678 -2.937 6.256 1.00 87.56 94 THR A CA 1
ATOM 728 C C . THR A 1 94 ? -6.997 -1.723 5.633 1.00 87.56 94 THR A C 1
ATOM 730 O O . THR A 1 94 ? -6.593 -1.747 4.463 1.00 87.56 94 THR A O 1
ATOM 733 N N . LEU A 1 95 ? -6.810 -0.665 6.417 1.00 82.38 95 LEU A N 1
ATOM 734 C CA . LEU A 1 95 ? -6.088 0.517 5.958 1.00 82.38 95 LEU A CA 1
ATOM 735 C C . LEU A 1 95 ? -4.693 0.172 5.416 1.00 82.38 95 LEU A C 1
ATOM 737 O O . LEU A 1 95 ? -4.280 0.682 4.375 1.00 82.38 95 LEU A O 1
ATOM 741 N N . LEU A 1 96 ? -3.994 -0.756 6.071 1.00 84.25 96 LEU A N 1
ATOM 742 C CA . LEU A 1 96 ? -2.690 -1.210 5.604 1.00 84.25 96 LEU A CA 1
ATOM 743 C C . LEU A 1 96 ? -2.775 -1.869 4.215 1.00 84.25 96 LEU A C 1
ATOM 745 O O . LEU A 1 96 ? -1.928 -1.598 3.372 1.00 84.25 96 LEU A O 1
ATOM 749 N N . HIS A 1 97 ? -3.819 -2.655 3.919 1.00 86.56 97 HIS A N 1
ATOM 750 C CA . HIS A 1 97 ? -4.014 -3.203 2.568 1.00 86.56 97 HIS A CA 1
ATOM 751 C C . HIS A 1 97 ? -4.158 -2.086 1.533 1.00 86.56 97 HIS A C 1
ATOM 753 O O . HIS A 1 97 ? -3.466 -2.113 0.519 1.00 86.56 97 HIS A O 1
ATOM 759 N N . ARG A 1 98 ? -4.992 -1.076 1.808 1.00 80.31 98 ARG A N 1
ATOM 760 C CA . ARG A 1 98 ? -5.196 0.062 0.896 1.00 80.31 98 ARG A CA 1
ATOM 761 C C . ARG A 1 98 ? -3.904 0.824 0.625 1.00 80.31 98 ARG A C 1
ATOM 763 O O . ARG A 1 98 ? -3.611 1.111 -0.530 1.00 80.31 98 ARG A O 1
ATOM 770 N N . LEU A 1 99 ? -3.109 1.087 1.663 1.00 77.81 99 LEU A N 1
ATOM 771 C CA . LEU A 1 99 ? -1.809 1.751 1.526 1.00 77.81 99 L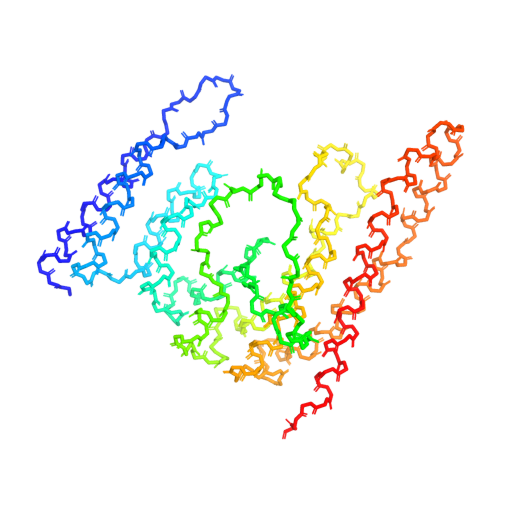EU A CA 1
ATOM 772 C C . LEU A 1 99 ? -0.860 0.977 0.607 1.00 77.81 99 LEU A C 1
ATOM 774 O O . LEU A 1 99 ? -0.193 1.576 -0.228 1.00 77.81 99 LEU A O 1
ATOM 778 N N . PHE A 1 100 ? -0.826 -0.350 0.723 1.00 80.06 100 PHE A N 1
ATOM 779 C CA . PHE A 1 100 ? 0.025 -1.201 -0.112 1.00 80.06 100 PHE A CA 1
ATOM 780 C C . PHE A 1 100 ? -0.528 -1.462 -1.524 1.00 80.06 100 PHE A C 1
ATOM 782 O O . PHE A 1 100 ? 0.218 -1.964 -2.364 1.00 80.06 100 PHE A O 1
ATOM 789 N N . LYS A 1 101 ? -1.794 -1.116 -1.806 1.00 77.94 101 LYS A N 1
ATOM 790 C CA . LYS A 1 101 ? -2.365 -1.132 -3.167 1.00 77.94 101 LYS A CA 1
ATOM 791 C C . LYS A 1 101 ? -1.986 0.105 -3.989 1.00 77.94 101 LYS A C 1
ATOM 793 O O . LYS A 1 101 ? -2.089 0.051 -5.214 1.00 77.94 101 LYS A O 1
ATOM 798 N N . GLN A 1 102 ? -1.555 1.190 -3.341 1.00 70.00 102 GLN A N 1
ATOM 799 C CA . GLN A 1 102 ? -1.179 2.434 -4.015 1.00 70.00 102 GLN A CA 1
ATOM 800 C C . GLN A 1 102 ? 0.027 2.230 -4.952 1.00 70.00 102 GLN A C 1
ATOM 802 O O . GLN A 1 102 ? 0.902 1.414 -4.646 1.00 70.00 102 GLN A O 1
ATOM 807 N N . PRO A 1 103 ? 0.137 2.990 -6.062 1.00 58.59 103 PRO A N 1
ATOM 808 C CA . PRO A 1 103 ? 1.302 2.927 -6.951 1.00 58.59 103 PRO A CA 1
ATOM 809 C C . PRO A 1 103 ? 2.622 3.238 -6.226 1.00 58.59 103 PRO A C 1
ATOM 811 O O . PRO A 1 103 ? 3.654 2.621 -6.525 1.00 58.59 103 PRO A O 1
ATOM 814 N N . TYR A 1 104 ? 2.545 4.150 -5.248 1.00 59.44 104 TYR A N 1
ATOM 815 C CA . TYR A 1 104 ? 3.623 4.590 -4.364 1.00 59.44 104 TYR A CA 1
ATOM 816 C C . TYR A 1 104 ? 3.196 4.409 -2.894 1.00 59.44 104 TYR A C 1
ATOM 818 O O . TYR A 1 104 ? 2.660 5.330 -2.280 1.00 59.44 104 TYR A O 1
ATOM 826 N N . PRO A 1 105 ? 3.365 3.207 -2.324 1.00 59.91 105 PRO A N 1
ATOM 827 C CA . PRO A 1 105 ? 3.039 2.942 -0.920 1.00 59.91 105 PRO A CA 1
ATOM 828 C C . PRO A 1 105 ? 3.956 3.732 0.045 1.00 59.91 105 PRO A C 1
ATOM 830 O O . PRO A 1 105 ? 5.006 4.222 -0.382 1.00 59.91 105 PRO A O 1
ATOM 833 N N . PRO A 1 106 ? 3.600 3.850 1.347 1.00 59.75 106 PRO A N 1
ATOM 834 C CA . PRO A 1 106 ? 4.267 4.739 2.305 1.00 59.75 106 PRO A CA 1
ATOM 835 C C . PRO A 1 106 ? 5.779 4.587 2.277 1.00 59.75 106 PRO A C 1
ATOM 837 O O . PRO A 1 106 ? 6.272 3.459 2.400 1.00 59.75 106 PRO A O 1
ATOM 840 N N . ARG A 1 107 ? 6.506 5.702 2.126 1.00 63.34 107 ARG A N 1
ATOM 841 C CA . ARG A 1 107 ? 7.962 5.685 1.978 1.00 63.34 107 ARG A CA 1
ATOM 842 C C . ARG A 1 107 ? 8.613 4.995 3.171 1.00 63.34 107 ARG A C 1
ATOM 844 O O . ARG A 1 107 ? 8.202 5.114 4.324 1.00 63.34 107 ARG A O 1
ATOM 851 N N . LEU A 1 108 ? 9.669 4.244 2.896 1.00 54.19 108 LEU A N 1
ATOM 852 C CA . LEU A 1 108 ? 10.513 3.715 3.956 1.00 54.19 108 LEU A CA 1
ATOM 853 C C . LEU A 1 108 ? 11.424 4.874 4.360 1.00 54.19 108 LEU A C 1
ATOM 855 O O . LEU A 1 108 ? 12.316 5.232 3.595 1.00 54.19 108 LEU A O 1
ATOM 859 N N . GLY A 1 109 ? 11.162 5.509 5.507 1.00 48.97 109 GLY A N 1
ATOM 860 C CA . GLY A 1 109 ? 11.986 6.619 5.992 1.00 48.97 109 GLY A CA 1
ATOM 861 C C . GLY A 1 109 ? 13.481 6.258 6.046 1.00 48.97 109 GLY A C 1
ATOM 862 O O . GLY A 1 109 ? 13.858 5.082 6.013 1.00 48.97 109 GLY A O 1
ATOM 863 N N . ARG A 1 110 ? 14.356 7.268 6.187 1.00 43.53 110 ARG A N 1
ATOM 864 C CA . ARG A 1 110 ? 15.840 7.152 6.194 1.00 43.53 110 ARG A CA 1
ATOM 865 C C . ARG A 1 110 ? 16.432 6.091 7.147 1.00 43.53 110 ARG A C 1
ATOM 867 O O . ARG A 1 110 ? 17.625 5.800 7.059 1.00 43.53 110 ARG A O 1
ATOM 874 N N . SER A 1 111 ? 15.630 5.473 8.015 1.00 39.75 111 SER A N 1
ATOM 875 C CA . SER A 1 111 ? 16.008 4.367 8.903 1.00 39.75 111 SER A CA 1
ATOM 876 C C . SER A 1 111 ? 16.684 3.182 8.184 1.00 39.75 111 SER A C 1
ATOM 878 O O . SER A 1 111 ? 17.588 2.565 8.747 1.00 39.75 111 SER A O 1
ATOM 880 N N . LEU A 1 112 ? 16.372 2.913 6.907 1.00 42.72 112 LEU A N 1
ATOM 881 C CA . LEU A 1 112 ? 17.070 1.863 6.141 1.00 42.72 112 LEU A CA 1
ATOM 882 C C . LEU A 1 112 ? 18.536 2.197 5.816 1.00 42.72 112 LEU A C 1
ATOM 884 O O . LEU A 1 112 ? 19.358 1.290 5.692 1.00 42.72 112 LEU A O 1
ATOM 888 N N . HIS A 1 113 ? 18.891 3.480 5.707 1.00 38.66 113 HIS A N 1
ATOM 889 C CA . HIS A 1 113 ? 20.257 3.901 5.382 1.00 38.66 113 HIS A CA 1
ATOM 890 C C . HIS A 1 113 ? 21.161 4.038 6.614 1.00 38.66 113 HIS A C 1
ATOM 892 O O . HIS A 1 113 ? 22.384 4.006 6.478 1.00 38.66 113 HIS A O 1
ATOM 898 N N . ALA A 1 114 ? 20.592 4.135 7.818 1.00 35.66 114 ALA A N 1
ATOM 899 C CA . ALA A 1 114 ? 21.362 4.305 9.050 1.00 35.66 114 ALA A CA 1
ATOM 900 C C . ALA A 1 114 ? 21.924 2.989 9.621 1.00 35.66 114 ALA A C 1
ATOM 902 O O . ALA A 1 114 ? 22.883 3.020 10.389 1.00 35.66 114 ALA A O 1
ATOM 903 N N . SER A 1 115 ? 21.372 1.828 9.248 1.00 34.81 115 SER A N 1
ATOM 904 C CA . SER A 1 115 ? 21.741 0.552 9.884 1.00 34.81 115 SER A CA 1
ATOM 905 C C . SER A 1 115 ? 22.882 -0.220 9.198 1.00 34.81 115 SER A C 1
ATOM 907 O O . SER A 1 115 ? 23.289 -1.258 9.718 1.00 34.81 115 SER A O 1
ATOM 909 N N . ALA A 1 116 ? 23.417 0.250 8.063 1.00 37.34 116 ALA A N 1
ATOM 910 C CA . ALA A 1 116 ? 24.452 -0.474 7.304 1.00 37.34 116 ALA A CA 1
ATOM 911 C C . ALA A 1 116 ? 25.821 0.229 7.225 1.00 37.34 116 ALA A C 1
ATOM 913 O O . ALA A 1 116 ? 26.807 -0.404 6.851 1.00 37.34 116 ALA A O 1
ATOM 914 N N . ALA A 1 117 ? 25.923 1.506 7.601 1.00 35.00 117 ALA A N 1
ATOM 915 C CA . ALA A 1 117 ? 27.187 2.236 7.598 1.00 35.00 117 ALA A CA 1
ATOM 916 C C . ALA A 1 117 ? 27.519 2.693 9.019 1.00 35.00 117 ALA A C 1
ATOM 918 O O . ALA A 1 117 ? 26.859 3.569 9.575 1.00 35.00 117 ALA A O 1
ATOM 919 N N . GLY A 1 118 ? 28.552 2.084 9.606 1.00 36.12 118 GLY A N 1
ATOM 920 C CA . GLY A 1 118 ? 29.141 2.552 10.854 1.00 36.12 118 GLY A CA 1
ATOM 921 C C . GLY A 1 118 ? 29.382 4.058 10.792 1.00 36.12 118 GLY A C 1
ATOM 922 O O . GLY A 1 118 ? 29.926 4.563 9.811 1.00 36.12 118 GLY A O 1
ATOM 923 N N . ALA A 1 119 ? 28.936 4.754 11.837 1.00 35.22 119 ALA A N 1
ATOM 924 C CA . ALA A 1 119 ? 29.060 6.191 12.002 1.00 35.22 119 ALA A CA 1
ATOM 925 C C . ALA A 1 119 ? 30.492 6.661 11.696 1.00 35.22 119 ALA A C 1
ATOM 927 O O . ALA A 1 119 ? 31.399 6.516 12.516 1.00 35.22 119 ALA A O 1
ATOM 928 N N . GLN A 1 120 ? 30.693 7.238 10.512 1.00 34.50 120 GLN A N 1
ATOM 929 C CA . GLN A 1 120 ? 31.846 8.083 10.247 1.00 34.50 120 GLN A CA 1
ATOM 930 C C . GLN A 1 120 ? 31.452 9.539 10.525 1.00 34.50 120 GLN A C 1
ATOM 932 O O . GLN A 1 120 ? 30.397 9.988 10.069 1.00 34.50 120 GLN A O 1
ATOM 937 N N . PRO A 1 121 ? 32.278 10.293 11.268 1.00 36.00 121 PRO A N 1
ATOM 938 C CA . PRO A 1 121 ? 32.026 11.699 11.527 1.00 36.00 121 PRO A CA 1
ATOM 939 C C . PRO A 1 121 ? 32.196 12.478 10.219 1.00 36.00 121 PRO A C 1
ATOM 941 O O . PRO A 1 121 ? 33.287 12.540 9.655 1.00 36.00 121 PRO A O 1
ATOM 944 N N . ARG A 1 122 ? 31.104 13.065 9.719 1.00 37.94 122 ARG A N 1
ATOM 945 C CA . ARG A 1 122 ? 31.143 13.958 8.559 1.00 37.94 122 ARG A CA 1
ATOM 946 C C . ARG A 1 122 ? 31.917 15.227 8.914 1.00 37.94 122 ARG A C 1
ATOM 948 O O . ARG A 1 122 ? 31.502 16.008 9.765 1.00 37.94 122 ARG A O 1
ATOM 955 N N . THR A 1 123 ? 33.042 15.424 8.237 1.00 37.94 123 THR A N 1
ATOM 956 C CA . THR A 1 123 ? 33.764 16.694 8.177 1.00 37.94 123 THR A CA 1
ATOM 957 C C . THR A 1 123 ? 32.917 17.736 7.453 1.00 37.94 123 THR A C 1
ATOM 959 O O . THR A 1 123 ? 32.419 17.487 6.356 1.00 37.94 123 THR A O 1
ATOM 962 N N . ALA A 1 124 ? 32.760 18.896 8.086 1.00 41.53 124 ALA A N 1
ATOM 963 C CA . ALA A 1 124 ? 32.051 20.050 7.558 1.00 41.53 124 ALA A CA 1
ATOM 964 C C . ALA A 1 124 ? 32.713 20.575 6.275 1.00 41.53 124 ALA A C 1
ATOM 966 O O . ALA A 1 124 ? 33.914 20.843 6.259 1.00 41.53 124 ALA A O 1
ATOM 967 N N . GLY A 1 125 ? 31.924 20.766 5.220 1.00 36.56 125 GLY A N 1
ATOM 968 C CA . GLY A 1 125 ? 32.385 21.419 4.002 1.00 36.56 125 GLY A CA 1
ATOM 969 C C . GLY A 1 125 ? 31.281 21.527 2.959 1.00 36.56 125 GLY A C 1
ATOM 970 O O . GLY A 1 125 ? 30.865 20.516 2.413 1.00 36.56 125 GLY A O 1
ATOM 971 N N . THR A 1 126 ? 30.866 22.772 2.711 1.00 34.72 126 THR A N 1
ATOM 972 C CA . THR A 1 126 ? 30.044 23.281 1.595 1.00 34.72 126 THR A CA 1
ATOM 973 C C . THR A 1 126 ? 28.576 22.851 1.534 1.00 34.72 126 THR A C 1
ATOM 975 O O . THR A 1 126 ? 28.201 21.842 0.953 1.00 34.72 126 THR A O 1
ATOM 978 N N . SER A 1 127 ? 27.777 23.729 2.142 1.00 44.38 127 SER A N 1
ATOM 979 C CA . SER A 1 127 ? 26.344 23.956 1.978 1.00 44.38 127 SER A CA 1
ATOM 980 C C . SER A 1 127 ? 26.022 24.431 0.558 1.00 44.38 127 SER A C 1
ATOM 982 O O . SER A 1 127 ? 26.380 25.554 0.212 1.00 44.38 127 SER A O 1
ATOM 984 N N . GLU A 1 128 ? 25.272 23.633 -0.194 1.00 38.72 128 GLU A N 1
ATOM 985 C CA . GLU A 1 128 ? 24.285 24.140 -1.148 1.00 38.72 128 GLU A CA 1
ATOM 986 C C . GLU A 1 128 ? 22.914 23.586 -0.754 1.00 38.72 128 GLU A C 1
ATOM 988 O O . GLU A 1 128 ? 22.783 22.487 -0.216 1.00 38.72 128 GLU A O 1
ATOM 993 N N . VAL A 1 129 ? 21.942 24.475 -0.876 1.00 45.03 129 VAL A N 1
ATOM 994 C CA . VAL A 1 129 ? 20.641 24.490 -0.225 1.00 45.03 129 VAL A CA 1
ATOM 995 C C . VAL A 1 129 ? 19.668 23.646 -1.040 1.00 45.03 129 VAL A C 1
ATOM 997 O O . VAL A 1 129 ? 19.115 24.154 -2.001 1.00 45.03 129 VAL A O 1
ATOM 1000 N N . ASP A 1 130 ? 19.435 22.408 -0.613 1.00 34.84 130 ASP A N 1
ATOM 1001 C CA . ASP A 1 130 ? 18.151 21.721 -0.801 1.00 34.84 130 ASP A CA 1
ATOM 1002 C C . ASP A 1 130 ? 17.546 21.532 0.590 1.00 34.84 130 ASP A C 1
ATOM 1004 O O . ASP A 1 130 ? 17.525 20.452 1.179 1.00 34.84 130 ASP A O 1
ATOM 1008 N N . SER A 1 131 ? 17.131 22.657 1.167 1.00 40.88 131 SER A N 1
ATOM 1009 C CA . SER A 1 131 ? 16.206 22.682 2.295 1.00 40.88 131 SER A CA 1
ATOM 1010 C C . SER A 1 131 ? 14.787 22.605 1.736 1.00 40.88 131 SER A C 1
ATOM 1012 O O . SER A 1 131 ? 13.985 23.510 1.958 1.00 40.88 131 SER A O 1
ATOM 1014 N N . GLU A 1 132 ? 14.479 21.560 0.966 1.00 44.00 132 GLU A N 1
ATOM 1015 C CA . GLU A 1 132 ? 13.099 21.099 0.948 1.00 44.00 132 GLU A CA 1
ATOM 1016 C C . GLU A 1 132 ? 12.827 20.680 2.390 1.00 44.00 132 GLU A C 1
ATOM 1018 O O . GLU A 1 132 ? 13.533 19.836 2.950 1.00 44.00 132 GLU A O 1
ATOM 1023 N N . GLU A 1 133 ? 11.895 21.365 3.048 1.00 40.56 133 GLU A N 1
ATOM 1024 C CA . GLU A 1 133 ? 11.273 20.852 4.256 1.00 40.56 133 GLU A CA 1
ATOM 1025 C C . GLU A 1 133 ? 10.734 19.466 3.879 1.00 40.56 133 GLU A C 1
ATOM 1027 O O . GLU A 1 133 ? 9.648 19.359 3.317 1.00 40.56 133 GLU A O 1
ATOM 1032 N N . GLU A 1 134 ? 11.543 18.417 4.097 1.00 46.56 134 GLU A N 1
ATOM 1033 C CA . GLU A 1 134 ? 11.142 17.011 4.060 1.00 46.56 134 GLU A CA 1
ATOM 1034 C C . GLU A 1 134 ? 10.050 16.904 5.117 1.00 46.56 134 GLU A C 1
ATOM 1036 O O . GLU A 1 134 ? 10.309 16.636 6.291 1.00 46.56 134 GLU A O 1
ATOM 1041 N N . ALA A 1 135 ? 8.830 17.253 4.720 1.00 44.06 135 ALA A N 1
ATOM 1042 C CA . ALA A 1 135 ? 7.681 17.250 5.579 1.00 44.06 135 ALA A CA 1
ATOM 1043 C C . ALA A 1 135 ? 7.610 15.835 6.136 1.00 44.06 135 ALA A C 1
ATOM 1045 O O . ALA A 1 135 ? 7.439 14.907 5.354 1.00 44.06 135 ALA A O 1
ATOM 1046 N N . ASP A 1 136 ? 7.706 15.682 7.456 1.00 52.97 136 ASP A N 1
ATOM 1047 C CA . ASP A 1 136 ? 7.767 14.406 8.176 1.00 52.97 136 ASP A CA 1
ATOM 1048 C C . ASP A 1 136 ? 6.727 13.402 7.643 1.00 52.97 136 ASP A C 1
ATOM 1050 O O . ASP A 1 136 ? 5.552 13.446 8.012 1.00 52.97 136 ASP A O 1
ATOM 1054 N N . GLU A 1 137 ? 7.103 12.573 6.669 1.00 55.81 137 GLU A N 1
ATOM 1055 C CA . GLU A 1 137 ? 6.245 11.532 6.113 1.00 55.81 137 GLU A CA 1
ATOM 1056 C C . GLU A 1 137 ? 6.195 10.377 7.112 1.00 55.81 137 GLU A C 1
ATOM 1058 O O . GLU A 1 137 ? 7.223 9.949 7.638 1.00 55.81 137 GLU A O 1
ATOM 1063 N N . ILE A 1 138 ? 4.993 9.864 7.391 1.00 63.56 138 ILE A N 1
ATOM 1064 C CA . ILE A 1 138 ? 4.847 8.690 8.254 1.00 63.56 138 ILE A CA 1
ATOM 1065 C C . ILE A 1 138 ? 5.340 7.482 7.467 1.00 63.56 138 ILE A C 1
ATOM 1067 O O . ILE A 1 138 ? 4.678 7.018 6.537 1.00 63.56 138 ILE A O 1
ATOM 1071 N N . GLY A 1 139 ? 6.508 6.978 7.848 1.00 73.38 139 GLY A N 1
ATOM 1072 C CA . GLY A 1 139 ? 7.100 5.820 7.213 1.00 73.38 139 GLY A CA 1
ATOM 1073 C C . GLY A 1 139 ? 6.479 4.502 7.667 1.00 73.38 139 GLY A C 1
ATOM 1074 O O . GLY A 1 139 ? 5.737 4.405 8.650 1.00 73.38 139 GLY A O 1
ATOM 1075 N N . LEU A 1 140 ? 6.819 3.430 6.948 1.00 79.56 140 LEU A N 1
ATOM 1076 C CA . LEU A 1 140 ? 6.428 2.076 7.346 1.00 79.56 140 LEU A CA 1
ATOM 1077 C C . LEU A 1 140 ? 6.864 1.707 8.784 1.00 79.56 140 LEU A C 1
ATOM 1079 O O . LEU A 1 140 ? 6.056 1.087 9.475 1.00 79.56 140 LEU A O 1
ATOM 1083 N N . PRO A 1 141 ? 8.068 2.064 9.286 1.00 79.62 141 PRO A N 1
ATOM 1084 C CA . PRO A 1 141 ? 8.437 1.794 10.679 1.00 79.62 141 PRO A CA 1
ATOM 1085 C C . PRO A 1 141 ? 7.464 2.403 11.697 1.00 79.62 141 PRO A C 1
ATOM 1087 O O . PRO A 1 141 ? 7.076 1.732 12.655 1.00 79.62 141 PRO A O 1
ATOM 1090 N N . GLU A 1 142 ? 7.032 3.642 11.474 1.00 78.69 142 GLU A N 1
ATOM 1091 C CA . GLU A 1 142 ? 6.079 4.359 12.320 1.00 78.69 142 GLU A CA 1
ATOM 1092 C C . GLU A 1 142 ? 4.693 3.701 12.276 1.00 78.69 142 GLU A C 1
ATOM 1094 O O . GLU A 1 142 ? 4.041 3.554 13.313 1.00 78.69 142 GLU A O 1
ATOM 1099 N N . LEU A 1 143 ? 4.263 3.229 11.100 1.00 82.12 143 LEU A N 1
ATOM 1100 C CA . LEU A 1 143 ? 3.031 2.447 10.957 1.00 82.12 143 LEU A CA 1
ATOM 1101 C C . LEU A 1 143 ? 3.124 1.111 11.710 1.00 82.12 143 LEU A C 1
ATOM 1103 O O . LEU A 1 143 ? 2.219 0.758 12.464 1.00 82.12 143 LEU A O 1
ATOM 1107 N N . LEU A 1 144 ? 4.230 0.377 11.571 1.00 85.00 144 LEU A N 1
ATOM 1108 C CA . LEU A 1 144 ? 4.427 -0.915 12.241 1.00 85.00 144 LEU A CA 1
ATOM 1109 C C . LEU A 1 144 ? 4.586 -0.779 13.761 1.00 85.00 144 LEU A C 1
ATOM 1111 O O . LEU A 1 144 ? 4.212 -1.696 14.496 1.00 85.00 144 LEU A O 1
ATOM 1115 N N . ALA A 1 145 ? 5.059 0.368 14.259 1.00 87.88 145 ALA A N 1
ATOM 1116 C CA . ALA A 1 145 ? 5.120 0.659 15.693 1.00 87.88 145 ALA A CA 1
ATOM 1117 C C . ALA A 1 145 ? 3.736 0.631 16.367 1.00 87.88 145 ALA A C 1
ATOM 1119 O O . ALA A 1 145 ? 3.640 0.351 17.565 1.00 87.88 145 ALA A O 1
ATOM 1120 N N . LYS A 1 146 ? 2.660 0.833 15.594 1.00 86.06 146 LYS A N 1
ATOM 1121 C CA . LYS A 1 146 ? 1.270 0.689 16.052 1.00 86.06 146 LYS A CA 1
ATOM 1122 C C . LYS A 1 146 ? 0.821 -0.759 16.237 1.00 86.06 146 LYS A C 1
ATOM 1124 O O . LYS A 1 146 ? -0.276 -0.984 16.732 1.00 86.06 146 LYS A O 1
ATOM 1129 N N . ARG A 1 147 ? 1.670 -1.726 15.875 1.00 91.69 147 ARG A N 1
ATOM 1130 C CA . ARG A 1 147 ? 1.413 -3.171 15.956 1.00 91.69 147 ARG A CA 1
ATOM 1131 C C . ARG A 1 147 ? 0.127 -3.593 15.229 1.00 91.69 147 ARG A C 1
ATOM 1133 O O . ARG A 1 147 ? -0.727 -4.207 15.869 1.00 91.69 147 ARG A O 1
ATOM 1140 N N . PRO A 1 148 ? -0.007 -3.290 13.919 1.00 90.19 148 PRO A N 1
ATOM 1141 C CA . PRO A 1 148 ? -1.089 -3.870 13.130 1.00 90.19 148 PRO A CA 1
ATOM 1142 C C . PRO A 1 148 ? -1.083 -5.394 13.272 1.00 90.19 148 PRO A C 1
ATOM 1144 O O . PRO A 1 148 ? -0.015 -6.002 13.405 1.00 90.19 148 PRO A O 1
ATOM 1147 N N . THR A 1 149 ? -2.256 -6.015 13.253 1.00 93.94 149 THR A N 1
ATOM 1148 C CA . THR A 1 149 ? -2.389 -7.461 13.415 1.00 93.94 149 THR A CA 1
ATOM 1149 C C . THR A 1 149 ? -1.825 -8.159 12.178 1.00 93.94 149 THR A C 1
ATOM 1151 O O . THR A 1 149 ? -2.352 -8.004 11.067 1.00 93.94 149 THR A O 1
ATOM 1154 N N . PRO A 1 150 ? -0.769 -8.978 12.330 1.00 93.38 150 PRO A N 1
ATOM 1155 C CA . PRO A 1 150 ? -0.190 -9.666 11.195 1.00 93.38 150 PRO A CA 1
ATOM 1156 C C . PRO A 1 150 ? -1.176 -10.651 10.579 1.00 93.38 150 PRO A C 1
ATOM 1158 O O . PRO A 1 150 ? -1.919 -11.341 11.276 1.00 93.38 150 PRO A O 1
ATOM 1161 N N . ASN A 1 151 ? -1.117 -10.783 9.255 1.00 93.62 151 ASN A N 1
ATOM 1162 C CA . ASN A 1 151 ? -1.896 -11.765 8.495 1.00 93.62 151 ASN A CA 1
ATOM 1163 C C . ASN A 1 151 ? -3.421 -11.591 8.549 1.00 93.62 151 ASN A C 1
ATOM 1165 O O . ASN A 1 151 ? -4.136 -12.510 8.132 1.00 93.62 151 ASN A O 1
ATOM 1169 N N . LEU A 1 152 ? -3.924 -10.429 8.989 1.00 93.94 152 LEU A N 1
ATOM 1170 C CA . LEU A 1 152 ? -5.288 -10.041 8.645 1.00 93.94 152 LEU A CA 1
ATOM 1171 C C . LEU A 1 152 ? -5.455 -10.100 7.133 1.00 93.94 152 LEU A C 1
ATOM 1173 O O . LEU A 1 152 ? -4.538 -9.762 6.377 1.00 93.94 152 LEU A O 1
ATOM 1177 N N . ARG A 1 153 ? -6.619 -10.591 6.724 1.00 93.25 153 ARG A N 1
ATOM 1178 C CA . ARG A 1 153 ? -6.963 -10.781 5.327 1.00 93.25 153 ARG A CA 1
ATOM 1179 C C . ARG A 1 153 ? -7.971 -9.731 4.910 1.00 93.25 153 ARG A C 1
ATOM 1181 O O . ARG A 1 153 ? -8.887 -9.434 5.675 1.00 93.25 153 ARG A O 1
ATOM 1188 N N . ASP A 1 154 ? -7.811 -9.224 3.701 1.00 91.94 154 ASP A N 1
ATOM 1189 C CA . ASP A 1 154 ? -8.872 -8.494 3.027 1.00 91.94 154 ASP A CA 1
ATOM 1190 C C . ASP A 1 154 ? -9.998 -9.440 2.547 1.00 91.94 154 ASP A C 1
ATOM 1192 O O . ASP A 1 154 ? -9.975 -10.658 2.758 1.00 91.94 154 ASP A O 1
ATOM 1196 N N . ALA A 1 155 ? -11.006 -8.872 1.892 1.00 90.19 155 ALA A N 1
ATOM 1197 C CA . ALA A 1 155 ? -12.165 -9.556 1.338 1.00 90.19 155 ALA A CA 1
ATOM 1198 C C . ALA A 1 155 ? -11.806 -10.468 0.158 1.00 90.19 155 ALA A C 1
ATOM 1200 O O . ALA A 1 155 ? -12.547 -11.404 -0.138 1.00 90.19 155 ALA A O 1
ATOM 1201 N N . GLU A 1 156 ? -10.658 -10.242 -0.484 1.00 89.06 156 GLU A N 1
ATOM 1202 C CA . GLU A 1 156 ? -10.075 -11.140 -1.486 1.00 89.06 156 GLU A CA 1
ATOM 1203 C C . GLU A 1 156 ? -9.266 -12.270 -0.818 1.00 89.06 156 GLU A C 1
ATOM 1205 O O . GLU A 1 156 ? -8.732 -13.155 -1.485 1.00 89.06 156 GLU A O 1
ATOM 1210 N N . GLY A 1 157 ? -9.179 -12.271 0.515 1.00 91.94 157 GLY A N 1
ATOM 1211 C CA . GLY A 1 157 ? -8.428 -13.223 1.319 1.00 91.94 157 GLY A CA 1
ATOM 1212 C C . GLY A 1 157 ? -6.913 -13.057 1.230 1.00 91.94 157 GLY A C 1
ATOM 1213 O O . GLY A 1 157 ? -6.190 -13.986 1.603 1.00 91.94 157 GLY A O 1
ATOM 1214 N N . ASN A 1 158 ? -6.431 -11.918 0.743 1.00 92.62 158 ASN A N 1
ATOM 1215 C CA . ASN A 1 158 ? -5.024 -11.556 0.661 1.00 92.62 158 ASN A CA 1
ATOM 1216 C C . ASN A 1 158 ? -4.573 -10.929 1.979 1.00 92.62 158 ASN A C 1
ATOM 1218 O O . ASN A 1 158 ? -5.305 -10.158 2.585 1.00 92.62 158 ASN A O 1
ATOM 1222 N N . THR A 1 159 ? -3.357 -11.247 2.425 1.00 94.62 159 THR A N 1
ATOM 1223 C CA . THR A 1 159 ? -2.693 -10.467 3.485 1.00 94.62 159 THR A CA 1
ATOM 1224 C C . THR A 1 159 ? -1.929 -9.297 2.870 1.00 94.62 159 THR A C 1
ATOM 1226 O O . THR A 1 159 ? -1.640 -9.299 1.674 1.00 94.62 159 THR A O 1
ATOM 1229 N N . VAL A 1 160 ? -1.482 -8.349 3.692 1.00 91.50 160 VAL A N 1
ATOM 1230 C CA . VAL A 1 160 ? -0.628 -7.232 3.244 1.00 91.50 160 VAL A CA 1
ATOM 1231 C C . VAL A 1 160 ? 0.612 -7.697 2.463 1.00 91.50 160 VAL A C 1
ATOM 1233 O O . VAL A 1 160 ? 0.976 -7.064 1.478 1.00 91.50 160 VAL A O 1
ATOM 1236 N N . LEU A 1 161 ? 1.229 -8.832 2.828 1.00 93.56 161 LEU A N 1
ATOM 1237 C CA . LEU A 1 161 ? 2.342 -9.393 2.049 1.00 93.56 161 LEU A CA 1
ATOM 1238 C C . LEU A 1 161 ? 1.909 -9.840 0.647 1.00 93.56 161 LEU A C 1
ATOM 1240 O O . LEU A 1 161 ? 2.654 -9.630 -0.306 1.00 93.56 161 LEU A O 1
ATOM 1244 N N . HIS A 1 162 ? 0.719 -10.434 0.505 1.00 92.81 162 HIS A N 1
ATOM 1245 C CA . HIS A 1 162 ? 0.185 -10.789 -0.812 1.00 92.81 162 HIS A CA 1
ATOM 1246 C C . HIS A 1 162 ? -0.017 -9.527 -1.651 1.00 92.81 162 HIS A C 1
ATOM 1248 O O . HIS A 1 162 ? 0.448 -9.475 -2.786 1.00 92.81 162 HIS A O 1
ATOM 1254 N N . VAL A 1 163 ? -0.648 -8.501 -1.070 1.00 89.69 163 VAL A N 1
ATOM 1255 C CA . VAL A 1 163 ? -0.904 -7.223 -1.745 1.00 89.69 163 VAL A CA 1
ATOM 1256 C C . VAL A 1 163 ? 0.398 -6.564 -2.197 1.00 89.69 163 VAL A C 1
ATOM 1258 O O . VAL A 1 163 ? 0.522 -6.244 -3.375 1.00 89.69 163 VAL A O 1
ATOM 1261 N N . LEU A 1 164 ? 1.396 -6.447 -1.314 1.00 88.19 164 LEU A N 1
ATOM 1262 C CA . LEU A 1 164 ? 2.709 -5.890 -1.657 1.00 88.19 164 LEU A CA 1
ATOM 1263 C C . LEU A 1 164 ? 3.332 -6.611 -2.864 1.00 88.19 164 LEU A C 1
ATOM 1265 O O . LEU A 1 164 ? 3.787 -5.963 -3.807 1.00 88.19 164 LEU A O 1
ATOM 1269 N N . ILE A 1 165 ? 3.341 -7.949 -2.863 1.00 89.19 165 ILE A N 1
ATOM 1270 C CA . ILE A 1 165 ? 3.937 -8.739 -3.953 1.00 89.19 165 ILE A CA 1
ATOM 1271 C C . ILE A 1 165 ? 3.159 -8.557 -5.260 1.00 89.19 165 ILE A C 1
ATOM 1273 O O . ILE A 1 165 ? 3.771 -8.325 -6.306 1.00 89.19 165 ILE A O 1
ATOM 1277 N N . LEU A 1 166 ? 1.827 -8.656 -5.202 1.00 86.44 166 LEU A N 1
ATOM 1278 C CA . LEU A 1 166 ? 0.948 -8.547 -6.367 1.00 86.44 166 LEU A CA 1
ATOM 1279 C C . LEU A 1 166 ? 1.054 -7.166 -7.016 1.00 86.44 166 LEU A C 1
ATOM 1281 O O . LEU A 1 166 ? 1.177 -7.080 -8.232 1.00 86.44 166 LEU A O 1
ATOM 1285 N N . HIS A 1 167 ? 1.064 -6.096 -6.220 1.00 78.69 167 HIS A N 1
ATOM 1286 C CA . HIS A 1 167 ? 1.119 -4.720 -6.723 1.00 78.69 167 HIS A CA 1
ATOM 1287 C C . HIS A 1 167 ? 2.524 -4.284 -7.170 1.00 78.69 167 HIS A C 1
ATOM 1289 O O . HIS A 1 167 ? 2.665 -3.331 -7.938 1.00 78.69 167 HIS A O 1
ATOM 1295 N N . THR A 1 168 ? 3.573 -5.012 -6.774 1.00 78.44 168 THR A N 1
ATOM 1296 C CA . THR A 1 168 ? 4.937 -4.753 -7.264 1.00 78.44 168 THR A CA 1
ATOM 1297 C C . THR A 1 168 ? 5.089 -5.134 -8.740 1.00 78.44 168 THR A C 1
ATOM 1299 O O . THR A 1 168 ? 5.753 -4.414 -9.490 1.00 78.44 168 THR A O 1
ATOM 1302 N N . ILE A 1 169 ? 4.461 -6.239 -9.167 1.00 68.81 169 ILE A N 1
ATOM 1303 C CA . ILE A 1 169 ? 4.475 -6.716 -10.558 1.00 68.81 169 ILE A CA 1
ATOM 1304 C C . ILE A 1 169 ? 3.047 -6.926 -11.069 1.00 68.81 169 ILE A C 1
ATOM 1306 O O . ILE A 1 169 ? 2.585 -8.056 -11.202 1.00 68.81 169 ILE A O 1
ATOM 1310 N N . GLN A 1 170 ? 2.356 -5.834 -11.407 1.00 62.31 170 GLN A N 1
ATOM 1311 C CA . GLN A 1 170 ? 1.179 -5.909 -12.281 1.00 62.31 170 GLN A CA 1
ATOM 1312 C C . GLN A 1 170 ? 1.573 -5.514 -13.700 1.00 62.31 170 GLN A C 1
ATOM 1314 O O . GLN A 1 170 ? 2.275 -4.524 -13.902 1.00 62.31 170 GLN A O 1
ATOM 1319 N N . ALA A 1 171 ? 1.105 -6.288 -14.680 1.00 44.97 171 ALA A N 1
ATOM 1320 C CA . ALA A 1 171 ? 1.399 -6.083 -16.097 1.00 44.97 171 ALA A CA 1
ATOM 1321 C C . ALA A 1 171 ? 0.969 -4.696 -16.611 1.00 44.97 171 ALA A C 1
ATOM 1323 O O . ALA A 1 171 ? 1.599 -4.170 -17.517 1.00 44.97 171 ALA A O 1
ATOM 1324 N N . GLU A 1 172 ? -0.038 -4.068 -16.000 1.00 48.41 172 GLU A N 1
ATOM 1325 C CA . GLU A 1 172 ? -0.472 -2.702 -16.333 1.00 48.41 172 GLU A CA 1
ATOM 1326 C C . GLU A 1 172 ? 0.609 -1.647 -16.033 1.00 48.41 172 GLU A C 1
ATOM 1328 O O . GLU A 1 172 ? 0.746 -0.681 -16.778 1.00 48.41 172 GLU A O 1
ATOM 1333 N N . TYR A 1 173 ? 1.460 -1.879 -15.024 1.00 49.41 173 TYR A N 1
ATOM 1334 C CA . TYR A 1 173 ? 2.652 -1.059 -14.750 1.00 49.41 173 TYR A CA 1
ATOM 1335 C C . TYR A 1 173 ? 3.887 -1.512 -15.542 1.00 49.41 173 TYR A C 1
ATOM 1337 O O . TYR A 1 173 ? 4.894 -0.811 -15.574 1.00 49.41 173 TYR A O 1
ATOM 1345 N N . PHE A 1 174 ? 3.818 -2.671 -16.200 1.00 47.06 174 PHE A N 1
ATOM 1346 C CA . PHE A 1 174 ? 4.806 -3.163 -17.160 1.00 47.06 174 PHE A CA 1
ATOM 1347 C C . PHE A 1 174 ? 4.200 -3.133 -18.566 1.00 47.06 174 PHE A C 1
ATOM 1349 O O . PHE A 1 174 ? 4.028 -4.208 -19.152 1.00 47.06 174 PHE A O 1
ATOM 1356 N N . PRO A 1 175 ? 3.856 -1.951 -19.121 1.00 39.91 175 PRO A N 1
ATOM 1357 C CA . PRO A 1 175 ? 3.245 -1.907 -20.434 1.00 39.91 175 PRO A CA 1
ATOM 1358 C C . PRO A 1 175 ? 4.122 -2.688 -21.408 1.00 39.91 175 PRO A C 1
ATOM 1360 O O . PRO A 1 175 ? 5.337 -2.466 -21.524 1.00 39.91 175 PRO A O 1
ATOM 1363 N N . ASP A 1 176 ? 3.496 -3.652 -22.079 1.00 38.00 176 ASP A N 1
ATOM 1364 C CA . ASP A 1 176 ? 4.063 -4.240 -23.271 1.00 38.00 176 ASP A CA 1
ATOM 1365 C C . ASP A 1 176 ? 4.173 -3.109 -24.295 1.00 38.00 176 ASP A C 1
ATOM 1367 O O . ASP A 1 176 ? 3.209 -2.734 -24.964 1.00 38.00 176 ASP A O 1
ATOM 1371 N N . VAL A 1 177 ? 5.367 -2.529 -24.369 1.00 39.59 177 VAL A N 1
ATOM 1372 C CA . VAL A 1 177 ? 5.723 -1.419 -25.258 1.00 39.59 177 VAL A CA 1
ATOM 1373 C C . VAL A 1 177 ? 5.555 -1.758 -26.749 1.00 39.59 177 VAL A C 1
ATOM 1375 O O . VAL A 1 177 ? 5.681 -0.865 -27.582 1.00 39.59 177 VAL A O 1
ATOM 1378 N N . SER A 1 178 ? 5.200 -3.005 -27.106 1.00 38.06 178 SER A N 1
ATOM 1379 C CA . SER A 1 178 ? 4.747 -3.368 -28.459 1.00 38.06 178 SER A CA 1
ATOM 1380 C C . SER A 1 178 ? 3.321 -2.906 -28.794 1.00 38.06 178 SER A C 1
ATOM 1382 O O . SER A 1 178 ? 2.956 -2.833 -29.970 1.00 38.06 178 SER A O 1
ATOM 1384 N N . THR A 1 179 ? 2.506 -2.542 -27.798 1.00 31.72 179 THR A N 1
ATOM 1385 C CA . THR A 1 179 ? 1.234 -1.863 -28.063 1.00 31.72 179 THR A CA 1
ATOM 1386 C C . THR A 1 179 ? 1.517 -0.402 -28.398 1.00 31.72 179 THR A C 1
ATOM 1388 O O . THR A 1 179 ? 1.906 0.397 -27.550 1.00 31.72 179 THR A O 1
ATOM 1391 N N . ALA A 1 180 ? 1.331 -0.058 -29.675 1.00 26.22 180 ALA A N 1
ATOM 1392 C CA . ALA A 1 180 ? 1.684 1.210 -30.323 1.00 26.22 180 ALA A CA 1
ATOM 1393 C C . ALA A 1 180 ? 1.086 2.505 -29.707 1.00 26.22 180 ALA A C 1
ATOM 1395 O O . ALA A 1 180 ? 1.233 3.577 -30.287 1.00 26.22 180 ALA A O 1
ATOM 1396 N N . GLY A 1 181 ? 0.432 2.437 -28.543 1.00 28.73 181 GLY A N 1
ATOM 1397 C CA . GLY A 1 181 ? -0.069 3.581 -27.776 1.00 28.73 181 GLY A CA 1
ATOM 1398 C C . GLY A 1 181 ? 0.841 4.055 -26.631 1.00 28.73 181 GLY A C 1
ATOM 1399 O O . GLY A 1 181 ? 0.634 5.155 -26.128 1.00 28.73 181 GLY A O 1
ATOM 1400 N N . ALA A 1 182 ? 1.865 3.290 -26.228 1.00 32.22 182 ALA A N 1
ATOM 1401 C CA . ALA A 1 182 ? 2.704 3.630 -25.066 1.00 32.22 182 ALA A CA 1
ATOM 1402 C C . ALA A 1 182 ? 3.730 4.761 -25.313 1.00 32.22 182 ALA A C 1
ATOM 1404 O O . ALA A 1 182 ? 4.352 5.237 -24.369 1.00 32.22 182 ALA A O 1
ATOM 1405 N N . MET A 1 183 ? 3.885 5.240 -26.555 1.00 29.67 183 MET A N 1
ATOM 1406 C CA . MET A 1 183 ? 4.775 6.370 -26.883 1.00 29.67 183 MET A CA 1
ATOM 1407 C C . MET A 1 183 ? 4.207 7.749 -26.489 1.00 29.67 183 MET A C 1
ATOM 1409 O O . MET A 1 183 ? 4.875 8.760 -26.693 1.00 29.67 183 MET A O 1
ATOM 1413 N N . HIS A 1 184 ? 2.995 7.805 -25.923 1.00 32.31 184 HIS A N 1
ATOM 1414 C CA . HIS A 1 184 ? 2.365 9.044 -25.446 1.00 32.31 184 HIS A CA 1
ATOM 1415 C C . HIS A 1 184 ? 2.306 9.175 -23.917 1.00 32.31 184 HIS A C 1
ATOM 1417 O O . HIS A 1 184 ? 1.838 10.195 -23.417 1.00 32.31 184 HIS A O 1
ATOM 1423 N N . LEU A 1 185 ? 2.810 8.193 -23.163 1.00 30.55 185 LEU A N 1
ATOM 1424 C CA . LEU A 1 185 ? 2.881 8.274 -21.705 1.00 30.55 185 LEU A CA 1
ATOM 1425 C C . LEU A 1 185 ? 4.203 8.939 -21.283 1.00 30.55 185 LEU A C 1
ATOM 1427 O O . LEU A 1 185 ? 5.212 8.268 -21.110 1.00 30.55 185 LEU A O 1
ATOM 1431 N N . MET A 1 186 ? 4.139 10.272 -21.187 1.00 29.94 186 MET A N 1
ATOM 1432 C CA . MET A 1 186 ? 4.882 11.194 -20.306 1.00 29.94 186 MET A CA 1
ATOM 1433 C C . MET A 1 186 ? 6.413 11.007 -20.140 1.00 29.94 186 MET A C 1
ATOM 1435 O O . MET A 1 186 ? 6.863 10.020 -19.558 1.00 29.94 186 MET A O 1
ATOM 1439 N N . PRO A 1 187 ? 7.240 12.007 -20.514 1.00 29.67 187 PRO A N 1
ATOM 1440 C CA . PRO A 1 187 ? 8.610 12.104 -20.023 1.00 29.67 187 PRO A CA 1
ATOM 1441 C C . PRO A 1 187 ? 8.587 12.546 -18.549 1.00 29.67 187 PRO A C 1
ATOM 1443 O O . PRO A 1 187 ? 8.138 13.649 -18.259 1.00 29.67 187 PRO A O 1
ATOM 1446 N N . GLY A 1 188 ? 9.072 11.704 -17.632 1.00 36.56 188 GLY A N 1
ATOM 1447 C CA . GLY A 1 188 ? 9.556 12.170 -16.324 1.00 36.56 188 GLY A CA 1
ATOM 1448 C C . GLY A 1 188 ? 9.095 11.422 -15.071 1.00 36.56 188 GLY A C 1
ATOM 1449 O O . GLY A 1 188 ? 9.853 11.402 -14.115 1.00 36.56 188 GLY A O 1
ATOM 1450 N N . GLU A 1 189 ? 7.919 10.778 -15.024 1.00 38.59 189 GLU A N 1
ATOM 1451 C CA . GLU A 1 189 ? 7.380 10.371 -13.699 1.00 38.59 189 GLU A CA 1
ATOM 1452 C C . GLU A 1 189 ? 7.000 8.887 -13.523 1.00 38.59 189 GLU A C 1
ATOM 1454 O O . GLU A 1 189 ? 7.072 8.378 -12.403 1.00 38.59 189 GLU A O 1
ATOM 1459 N N . SER A 1 190 ? 6.687 8.122 -14.582 1.00 47.75 190 SER A N 1
ATOM 1460 C CA . SER A 1 190 ? 6.196 6.732 -14.406 1.00 47.75 190 SER A CA 1
ATOM 1461 C C . SER A 1 190 ? 7.204 5.614 -14.720 1.00 47.75 190 SER A C 1
ATOM 1463 O O . SER A 1 190 ? 7.040 4.492 -14.239 1.00 47.75 190 SER A O 1
ATOM 1465 N N . MET A 1 191 ? 8.288 5.892 -15.459 1.00 43.72 191 MET A N 1
ATOM 1466 C CA . MET A 1 191 ? 9.319 4.888 -15.791 1.00 43.72 191 MET A CA 1
ATOM 1467 C C . MET A 1 191 ? 10.589 4.962 -14.926 1.00 43.72 191 MET A C 1
ATOM 1469 O O . MET A 1 191 ? 11.379 4.018 -14.941 1.00 43.72 191 MET A O 1
ATOM 1473 N N . GLU A 1 192 ? 10.814 6.044 -14.176 1.00 51.81 192 GLU A N 1
ATOM 1474 C CA . GLU A 1 192 ? 12.145 6.356 -13.620 1.00 51.81 192 GLU A CA 1
ATOM 1475 C C . GLU A 1 192 ? 12.494 5.635 -12.307 1.00 51.81 192 GLU A C 1
ATOM 1477 O O . GLU A 1 192 ? 13.664 5.552 -11.942 1.00 51.81 192 GLU A O 1
ATOM 1482 N N . ASN A 1 193 ? 11.533 5.000 -11.630 1.00 68.19 193 ASN A N 1
ATOM 1483 C CA . ASN A 1 193 ? 11.740 4.545 -10.249 1.00 68.19 193 ASN A CA 1
ATOM 1484 C C . ASN A 1 193 ? 11.707 3.026 -10.049 1.00 68.19 193 ASN A C 1
ATOM 1486 O O . ASN A 1 193 ? 11.455 2.553 -8.945 1.00 68.19 193 ASN A O 1
ATOM 1490 N N . TRP A 1 194 ? 12.017 2.226 -11.070 1.00 76.12 194 TRP A N 1
ATOM 1491 C CA . TRP A 1 194 ? 12.082 0.763 -10.928 1.00 76.12 194 TRP A CA 1
ATOM 1492 C C . TRP A 1 194 ? 13.124 0.285 -9.911 1.00 76.12 194 TRP A C 1
ATOM 1494 O O . TRP A 1 194 ? 12.846 -0.622 -9.132 1.00 76.12 194 TRP A O 1
ATOM 1504 N N . ASP A 1 195 ? 14.307 0.904 -9.888 1.00 77.31 195 ASP A N 1
ATOM 1505 C CA . ASP A 1 195 ? 15.333 0.620 -8.876 1.00 77.31 195 ASP A CA 1
ATOM 1506 C C . ASP A 1 195 ? 14.850 1.008 -7.469 1.00 77.31 195 ASP A C 1
ATOM 1508 O O . ASP A 1 195 ? 15.020 0.255 -6.510 1.00 77.31 195 ASP A O 1
ATOM 1512 N N . GLN A 1 196 ? 14.163 2.146 -7.345 1.00 75.38 196 GLN A N 1
ATOM 1513 C CA . GLN A 1 196 ? 13.564 2.562 -6.079 1.00 75.38 196 GLN A CA 1
ATOM 1514 C C . GLN A 1 196 ? 12.442 1.613 -5.647 1.00 75.38 196 GLN A C 1
ATOM 1516 O O . GLN A 1 196 ? 12.389 1.234 -4.482 1.00 75.38 196 GLN A O 1
ATOM 1521 N N . ARG A 1 197 ? 11.594 1.154 -6.574 1.00 77.06 197 ARG A N 1
ATOM 1522 C CA . ARG A 1 197 ? 10.542 0.162 -6.321 1.00 77.06 197 ARG A CA 1
ATOM 1523 C C . ARG A 1 197 ? 11.136 -1.188 -5.915 1.00 77.06 197 ARG A C 1
ATOM 1525 O O . ARG A 1 197 ? 10.611 -1.817 -5.004 1.00 77.06 197 ARG A O 1
ATOM 1532 N N . ALA A 1 198 ? 12.245 -1.607 -6.526 1.00 84.19 198 ALA A N 1
ATOM 1533 C CA . ALA A 1 198 ? 12.986 -2.810 -6.143 1.00 84.19 198 ALA A CA 1
ATOM 1534 C C . ALA A 1 198 ? 13.527 -2.711 -4.705 1.00 84.19 198 ALA A C 1
ATOM 1536 O O . ALA A 1 198 ? 13.309 -3.606 -3.887 1.00 84.19 198 ALA A O 1
ATOM 1537 N N . LYS A 1 199 ? 14.164 -1.586 -4.361 1.00 82.06 199 LYS A N 1
ATOM 1538 C CA . LYS A 1 199 ? 14.629 -1.306 -2.991 1.00 82.06 199 LYS A CA 1
ATOM 1539 C C . LYS A 1 199 ? 13.470 -1.233 -2.001 1.00 82.06 199 LYS A C 1
ATOM 1541 O O . LYS A 1 199 ? 13.569 -1.760 -0.893 1.00 82.06 199 LYS A O 1
ATOM 1546 N N . TYR A 1 200 ? 12.372 -0.608 -2.414 1.00 82.06 200 TYR A N 1
ATOM 1547 C CA . TYR A 1 200 ? 11.162 -0.471 -1.624 1.00 82.06 200 TYR A CA 1
ATOM 1548 C C . TYR A 1 200 ? 10.564 -1.831 -1.283 1.00 82.06 200 TYR A C 1
ATOM 1550 O O . TYR A 1 200 ? 10.405 -2.141 -0.105 1.00 82.06 200 TYR A O 1
ATOM 1558 N N . VAL A 1 201 ? 10.259 -2.661 -2.288 1.00 85.69 201 VAL A N 1
ATOM 1559 C CA . VAL A 1 201 ? 9.626 -3.965 -2.050 1.00 85.69 201 VAL A CA 1
ATOM 1560 C C . VAL A 1 201 ? 10.510 -4.831 -1.163 1.00 85.69 201 VAL A C 1
ATOM 1562 O O . VAL A 1 201 ? 10.005 -5.465 -0.239 1.00 85.69 201 VAL A O 1
ATOM 1565 N N . GLU A 1 202 ? 11.830 -4.802 -1.373 1.00 88.44 202 GLU A N 1
ATOM 1566 C CA . GLU A 1 202 ? 12.763 -5.572 -0.561 1.00 88.44 202 GLU A CA 1
ATOM 1567 C C . GLU A 1 202 ? 12.749 -5.113 0.906 1.00 88.44 202 GLU A C 1
ATOM 1569 O O . GLU A 1 202 ? 12.615 -5.936 1.817 1.00 88.44 202 GLU A O 1
ATOM 1574 N N . GLY A 1 203 ? 12.841 -3.801 1.143 1.00 85.69 203 GLY A N 1
ATOM 1575 C CA . GLY A 1 203 ? 12.814 -3.221 2.485 1.00 85.69 203 GLY A CA 1
ATOM 1576 C C . GLY A 1 203 ? 11.474 -3.426 3.194 1.00 85.69 203 GLY A C 1
ATOM 1577 O O . GLY A 1 203 ? 11.445 -3.880 4.340 1.00 85.69 203 GLY A O 1
ATOM 1578 N N . ALA A 1 204 ? 10.365 -3.139 2.512 1.00 86.00 204 ALA A N 1
ATOM 1579 C CA . ALA A 1 204 ? 9.016 -3.264 3.050 1.00 86.00 204 ALA A CA 1
ATOM 1580 C C . ALA A 1 204 ? 8.684 -4.716 3.405 1.00 86.00 204 ALA A C 1
ATOM 1582 O O . ALA A 1 204 ? 8.204 -4.988 4.506 1.00 86.00 204 ALA A O 1
ATOM 1583 N N . PHE A 1 205 ? 9.008 -5.660 2.517 1.00 91.19 205 PHE A N 1
ATOM 1584 C CA . PHE A 1 205 ? 8.797 -7.085 2.759 1.00 91.19 205 PHE A CA 1
ATOM 1585 C C . PHE A 1 205 ? 9.558 -7.554 4.000 1.00 91.19 205 PHE A C 1
ATOM 1587 O O . PHE A 1 205 ? 8.971 -8.169 4.891 1.00 91.19 205 PHE A O 1
ATOM 1594 N N . LYS A 1 206 ? 10.855 -7.231 4.096 1.00 91.38 206 LYS A N 1
ATOM 1595 C CA . LYS A 1 206 ? 11.691 -7.615 5.243 1.00 91.38 206 LYS A CA 1
ATOM 1596 C C . LYS A 1 206 ? 11.159 -7.035 6.554 1.00 91.38 206 LYS A C 1
ATOM 1598 O O . LYS A 1 206 ? 11.127 -7.746 7.555 1.00 91.38 206 LYS A O 1
ATOM 1603 N N . MET A 1 207 ? 10.701 -5.783 6.548 1.00 89.69 207 MET A N 1
ATOM 1604 C CA . MET A 1 207 ? 10.100 -5.151 7.727 1.00 89.69 207 MET A CA 1
ATOM 1605 C C . MET A 1 207 ? 8.778 -5.797 8.140 1.00 89.69 207 MET A C 1
ATOM 1607 O O . MET A 1 207 ? 8.588 -6.065 9.323 1.00 89.69 207 MET A O 1
ATOM 1611 N N . LEU A 1 208 ? 7.891 -6.100 7.189 1.00 91.62 208 LEU A N 1
ATOM 1612 C CA . LEU A 1 208 ? 6.634 -6.797 7.473 1.00 91.62 208 LEU A CA 1
ATOM 1613 C C . LEU A 1 208 ? 6.892 -8.187 8.065 1.00 91.62 208 LEU A C 1
ATOM 1615 O O . LEU A 1 208 ? 6.288 -8.554 9.070 1.00 91.62 208 LEU A O 1
ATOM 1619 N N . VAL A 1 209 ? 7.831 -8.947 7.498 1.00 94.62 209 VAL A N 1
ATOM 1620 C CA . VAL A 1 209 ? 8.220 -10.254 8.048 1.00 94.62 209 VAL A CA 1
ATOM 1621 C C . VAL A 1 209 ? 8.798 -10.111 9.457 1.00 94.62 209 VAL A C 1
ATOM 1623 O O . VAL A 1 209 ? 8.383 -10.835 10.361 1.00 94.62 209 VAL A O 1
ATOM 1626 N N . ALA A 1 210 ? 9.696 -9.147 9.681 1.00 92.50 210 ALA A N 1
ATOM 1627 C CA . ALA A 1 210 ? 10.252 -8.871 11.008 1.00 92.50 210 ALA A CA 1
ATOM 1628 C C . ALA A 1 210 ? 9.178 -8.448 12.028 1.00 92.50 210 ALA A C 1
ATOM 1630 O O . ALA A 1 210 ? 9.310 -8.737 13.217 1.00 92.50 210 ALA A O 1
ATOM 1631 N N . ALA A 1 211 ? 8.099 -7.812 11.567 1.00 91.75 211 ALA A N 1
ATOM 1632 C CA . ALA A 1 211 ? 6.942 -7.440 12.376 1.00 91.75 211 ALA A CA 1
ATOM 1633 C C . ALA A 1 211 ? 5.928 -8.587 12.585 1.00 91.75 211 ALA A C 1
ATOM 1635 O O . ALA A 1 211 ? 4.918 -8.389 13.259 1.00 91.75 211 ALA A O 1
ATOM 1636 N N . GLY A 1 212 ? 6.189 -9.789 12.056 1.00 95.44 212 GLY A N 1
ATOM 1637 C CA . GLY A 1 212 ? 5.400 -10.998 12.319 1.00 95.44 212 GLY A CA 1
ATOM 1638 C C . GLY A 1 212 ? 4.457 -11.435 11.194 1.00 95.44 212 GLY A C 1
ATOM 1639 O O . GLY A 1 212 ? 3.649 -12.346 11.400 1.00 95.44 212 GLY A O 1
ATOM 1640 N N . TRP A 1 213 ? 4.530 -10.830 10.004 1.00 95.12 213 TRP A N 1
ATOM 1641 C CA . TRP A 1 213 ? 3.770 -11.320 8.853 1.00 95.12 213 TRP A CA 1
ATOM 1642 C C . TRP A 1 213 ? 4.352 -12.645 8.369 1.00 95.12 213 TRP A C 1
ATOM 1644 O O . TRP A 1 213 ? 5.555 -12.788 8.158 1.00 95.12 213 TRP A O 1
ATOM 1654 N N . SER A 1 214 ? 3.471 -13.621 8.174 1.00 95.44 214 SER A N 1
ATOM 1655 C CA . SER A 1 214 ? 3.845 -14.960 7.754 1.00 95.44 214 SER A CA 1
ATOM 1656 C C . SER A 1 214 ? 3.929 -15.042 6.236 1.00 95.44 214 SER A C 1
ATOM 1658 O O . SER A 1 214 ? 2.996 -14.692 5.513 1.00 95.44 214 SER A O 1
ATOM 1660 N N . ILE A 1 215 ? 5.045 -15.588 5.765 1.00 95.50 215 ILE A N 1
ATOM 1661 C CA . ILE A 1 215 ? 5.286 -15.898 4.353 1.00 95.50 215 ILE A CA 1
ATOM 1662 C C . ILE A 1 215 ? 4.658 -17.230 3.912 1.00 95.50 215 ILE A C 1
ATOM 1664 O O . ILE A 1 215 ? 4.600 -17.523 2.717 1.00 95.50 215 ILE A O 1
ATOM 1668 N N . THR A 1 216 ? 4.180 -18.033 4.865 1.00 94.69 216 THR A N 1
ATOM 1669 C CA . THR A 1 216 ? 3.570 -19.351 4.637 1.00 94.69 216 THR A CA 1
ATOM 1670 C C . THR A 1 216 ? 2.058 -19.344 4.823 1.00 94.69 216 THR A C 1
ATOM 1672 O O . THR A 1 216 ? 1.411 -20.334 4.492 1.00 94.69 216 THR A O 1
ATOM 1675 N N . GLN A 1 217 ? 1.471 -18.245 5.312 1.00 93.06 217 GLN A N 1
ATOM 1676 C CA . GLN A 1 217 ? 0.025 -18.143 5.474 1.00 93.06 217 GLN A CA 1
ATOM 1677 C C . GLN A 1 217 ? -0.656 -18.147 4.095 1.00 93.06 217 GLN A C 1
ATOM 1679 O O . GLN A 1 217 ? -0.422 -17.226 3.313 1.00 93.06 217 GLN A O 1
ATOM 1684 N N . PRO A 1 218 ? -1.517 -19.131 3.780 1.00 92.31 218 PRO A N 1
ATOM 1685 C CA . PRO A 1 218 ? -2.212 -19.157 2.498 1.00 92.31 218 PRO A CA 1
ATOM 1686 C C . PRO A 1 218 ? -3.272 -18.052 2.427 1.00 92.31 218 PRO A C 1
ATOM 1688 O O . PRO A 1 218 ? -3.922 -17.761 3.433 1.00 92.31 218 PRO A O 1
ATOM 1691 N N . GLY A 1 219 ? -3.480 -17.464 1.252 1.00 88.19 219 GLY A N 1
ATOM 1692 C CA . GLY A 1 219 ? -4.646 -16.642 0.924 1.00 88.19 219 GLY A CA 1
ATOM 1693 C C . GLY A 1 219 ? -5.868 -17.481 0.520 1.00 88.19 219 GLY A C 1
ATOM 1694 O O . GLY A 1 219 ? -5.885 -18.702 0.709 1.00 88.19 219 GLY A O 1
ATOM 1695 N N . ILE A 1 220 ? -6.899 -16.855 -0.065 1.00 81.00 220 ILE A N 1
ATOM 1696 C CA . ILE A 1 220 ? -8.146 -17.556 -0.452 1.00 81.00 220 ILE A CA 1
ATOM 1697 C C . ILE A 1 220 ? -7.916 -18.668 -1.488 1.00 81.00 220 ILE A C 1
ATOM 1699 O O . ILE A 1 220 ? -8.551 -19.717 -1.435 1.00 81.00 220 ILE A O 1
ATOM 1703 N N . ASN A 1 221 ? -6.940 -18.476 -2.379 1.00 85.19 221 ASN A N 1
ATOM 1704 C CA . ASN A 1 221 ? -6.600 -19.408 -3.456 1.00 85.19 221 ASN A CA 1
ATOM 1705 C C . ASN A 1 221 ? -5.536 -20.443 -3.053 1.00 85.19 221 ASN A C 1
ATOM 1707 O O . ASN A 1 221 ? -4.901 -21.033 -3.923 1.00 85.19 221 ASN A O 1
ATOM 1711 N N . GLN A 1 222 ? -5.279 -20.631 -1.752 1.00 91.00 222 GLN A N 1
ATOM 1712 C CA . GLN A 1 222 ? -4.201 -21.488 -1.220 1.00 91.00 222 GLN A CA 1
ATOM 1713 C C . GLN A 1 222 ? -2.776 -21.070 -1.640 1.00 91.00 222 GLN A C 1
ATOM 1715 O O . GLN A 1 222 ? -1.798 -21.758 -1.344 1.00 91.00 222 GLN A O 1
ATOM 1720 N N . MET A 1 223 ? -2.632 -19.927 -2.311 1.00 92.44 223 MET A N 1
ATOM 1721 C CA . MET A 1 223 ? -1.336 -19.331 -2.611 1.00 92.44 223 MET A CA 1
ATOM 1722 C C . MET A 1 223 ? -0.802 -18.644 -1.363 1.00 92.44 223 MET A C 1
ATOM 1724 O O . MET A 1 223 ? -1.533 -17.917 -0.704 1.00 92.44 223 MET A O 1
ATOM 1728 N N . THR A 1 224 ? 0.459 -18.895 -1.033 1.00 95.12 224 THR A N 1
ATOM 1729 C CA . THR A 1 224 ? 1.168 -18.218 0.053 1.00 95.12 224 THR A CA 1
ATOM 1730 C C . THR A 1 224 ? 1.982 -17.059 -0.528 1.00 95.12 224 THR A C 1
ATOM 1732 O O . THR A 1 224 ? 2.262 -17.063 -1.735 1.00 95.12 224 THR A O 1
ATOM 1735 N N . PRO A 1 225 ? 2.451 -16.103 0.292 1.00 94.00 225 PRO A N 1
ATOM 1736 C CA . PRO A 1 225 ? 3.401 -15.093 -0.165 1.00 94.00 225 PRO A CA 1
ATOM 1737 C C . PRO A 1 225 ? 4.651 -15.699 -0.820 1.00 94.00 225 PRO A C 1
ATOM 1739 O O . PRO A 1 225 ? 5.109 -15.184 -1.834 1.00 94.00 225 PRO A O 1
ATOM 1742 N N . CYS A 1 226 ? 5.166 -16.835 -0.333 1.00 94.06 226 CYS A N 1
ATOM 1743 C CA . CYS A 1 226 ? 6.266 -17.548 -0.997 1.00 94.06 226 CYS A CA 1
ATOM 1744 C C . CYS A 1 226 ? 5.919 -18.032 -2.410 1.00 94.06 226 CYS A C 1
ATOM 1746 O O . CYS A 1 226 ? 6.742 -17.899 -3.316 1.00 94.06 226 CYS A O 1
ATOM 1748 N N . HIS A 1 227 ? 4.718 -18.585 -2.613 1.00 92.94 227 HIS A N 1
ATOM 1749 C CA . HIS A 1 227 ? 4.267 -18.974 -3.953 1.00 92.94 227 HIS A CA 1
ATOM 1750 C C . HIS A 1 227 ? 4.178 -17.752 -4.874 1.00 92.94 227 HIS A C 1
ATOM 1752 O O . HIS A 1 227 ? 4.652 -17.807 -6.009 1.00 92.94 227 HIS A O 1
ATOM 1758 N N . LEU A 1 228 ? 3.640 -16.636 -4.369 1.00 91.81 228 LEU A N 1
ATOM 1759 C CA . LEU A 1 228 ? 3.563 -15.388 -5.125 1.00 91.81 228 LEU A CA 1
ATOM 1760 C C . LEU A 1 228 ? 4.948 -14.828 -5.468 1.00 91.81 228 LEU A C 1
ATOM 1762 O O . LEU A 1 228 ? 5.145 -14.413 -6.602 1.00 91.81 228 LEU A O 1
ATOM 1766 N N . LEU A 1 229 ? 5.924 -14.867 -4.555 1.00 93.06 229 LEU A N 1
ATOM 1767 C CA . LEU A 1 229 ? 7.299 -14.438 -4.846 1.00 93.06 229 LEU A CA 1
ATOM 1768 C C . LEU A 1 229 ? 7.911 -15.223 -6.014 1.00 93.06 229 LEU A C 1
ATOM 1770 O O . LEU A 1 229 ? 8.517 -14.621 -6.896 1.00 93.06 229 LEU A O 1
ATOM 1774 N N . ASP A 1 230 ? 7.745 -16.549 -6.049 1.00 93.00 230 ASP A N 1
ATOM 1775 C CA . ASP A 1 230 ? 8.270 -17.382 -7.141 1.00 93.00 230 ASP A CA 1
ATOM 1776 C C . ASP A 1 230 ? 7.580 -17.082 -8.480 1.00 93.00 230 ASP A C 1
ATOM 1778 O O . ASP A 1 230 ? 8.241 -16.991 -9.518 1.00 93.00 230 ASP A O 1
ATOM 1782 N N . MET A 1 231 ? 6.262 -16.866 -8.462 1.00 91.06 231 MET A N 1
ATOM 1783 C CA . MET A 1 231 ? 5.508 -16.459 -9.650 1.00 91.06 231 MET A CA 1
ATOM 1784 C C . MET A 1 231 ? 5.936 -15.075 -10.152 1.00 91.06 231 MET A C 1
ATOM 1786 O O . MET A 1 231 ? 6.269 -14.926 -11.328 1.00 91.06 231 MET A O 1
ATOM 1790 N N . SER A 1 232 ? 5.998 -14.087 -9.261 1.00 89.31 232 SER A N 1
ATOM 1791 C CA . SER A 1 232 ? 6.433 -12.722 -9.564 1.00 89.31 232 SER A CA 1
ATOM 1792 C C . SER A 1 232 ? 7.868 -12.692 -10.094 1.00 89.31 232 SER A C 1
ATOM 1794 O O . SER A 1 232 ? 8.153 -12.006 -11.072 1.00 89.31 232 SER A O 1
ATOM 1796 N N . ARG A 1 233 ? 8.764 -13.516 -9.543 1.00 92.62 233 ARG A N 1
ATOM 1797 C CA . ARG A 1 233 ? 10.132 -13.691 -10.049 1.00 92.62 233 ARG A CA 1
ATOM 1798 C C . ARG A 1 233 ? 10.165 -14.232 -11.483 1.00 92.62 233 ARG A C 1
ATOM 1800 O O . ARG A 1 233 ? 10.934 -13.734 -12.304 1.00 92.62 233 ARG A O 1
ATOM 1807 N N . LYS A 1 234 ? 9.344 -15.238 -11.805 1.00 90.56 234 LYS A N 1
ATOM 1808 C CA . LYS A 1 234 ? 9.234 -15.776 -13.176 1.00 90.56 234 LYS A CA 1
ATOM 1809 C C . LYS A 1 234 ? 8.716 -14.717 -14.144 1.00 90.56 234 LYS A C 1
ATOM 1811 O O . LYS A 1 234 ? 9.316 -14.532 -15.198 1.00 90.56 234 LYS A O 1
ATOM 1816 N N . LEU A 1 235 ? 7.688 -13.970 -13.745 1.00 85.44 235 LEU A N 1
ATOM 1817 C CA . LEU A 1 235 ? 7.145 -12.871 -14.540 1.00 85.44 235 LEU A CA 1
ATOM 1818 C C . LEU A 1 235 ? 8.195 -11.768 -14.767 1.00 85.44 235 LEU A C 1
ATOM 1820 O O . LEU A 1 235 ? 8.404 -11.344 -15.900 1.00 85.44 235 LEU A O 1
ATOM 1824 N N . ALA A 1 236 ? 8.937 -11.366 -13.729 1.00 85.56 236 ALA A N 1
ATOM 1825 C CA . ALA A 1 236 ? 10.056 -10.430 -13.862 1.00 85.56 236 ALA A CA 1
ATOM 1826 C C . ALA A 1 236 ? 11.119 -10.939 -14.850 1.00 85.56 236 ALA A C 1
ATOM 1828 O O . ALA A 1 236 ? 11.600 -10.182 -15.694 1.00 85.56 236 ALA A O 1
ATOM 1829 N N . ALA A 1 237 ? 11.466 -12.228 -14.785 1.00 88.75 237 ALA A N 1
ATOM 1830 C CA . ALA A 1 237 ? 12.433 -12.835 -15.693 1.00 88.75 237 ALA A CA 1
ATOM 1831 C C . ALA A 1 237 ? 11.935 -12.850 -17.146 1.00 88.75 237 ALA A C 1
ATOM 1833 O O . ALA A 1 237 ? 12.710 -12.569 -18.061 1.00 88.75 237 ALA A O 1
ATOM 1834 N N . GLU A 1 238 ? 10.655 -13.140 -17.376 1.00 85.56 238 GLU A N 1
ATOM 1835 C CA . GLU A 1 238 ? 10.036 -13.054 -18.703 1.00 85.56 238 GLU A CA 1
ATOM 1836 C C . GLU A 1 238 ? 10.061 -11.620 -19.239 1.00 85.56 238 GLU A C 1
ATOM 1838 O O . GLU A 1 238 ? 10.424 -11.399 -20.393 1.00 85.56 238 GLU A O 1
ATOM 1843 N N . LEU A 1 239 ? 9.780 -10.630 -18.391 1.00 77.06 239 LEU A N 1
ATOM 1844 C CA . LEU A 1 239 ? 9.794 -9.212 -18.756 1.00 77.06 239 LEU A CA 1
ATOM 1845 C C . LEU A 1 239 ? 11.199 -8.705 -19.108 1.00 77.06 239 LEU A C 1
ATOM 1847 O O . LEU A 1 239 ? 11.357 -7.965 -20.086 1.00 77.06 239 LEU A O 1
ATOM 1851 N N . VAL A 1 240 ? 12.226 -9.123 -18.361 1.00 81.31 240 VAL A N 1
ATOM 1852 C CA . VAL A 1 240 ? 13.641 -8.849 -18.681 1.00 81.31 240 VAL A CA 1
ATOM 1853 C C . VAL A 1 240 ? 14.031 -9.475 -20.025 1.00 81.31 240 VAL A C 1
ATOM 1855 O O . VAL A 1 240 ? 14.786 -8.878 -20.791 1.00 81.31 240 VAL A O 1
ATOM 1858 N N . ASN A 1 241 ? 13.500 -10.661 -20.334 1.00 77.88 241 ASN A N 1
ATOM 1859 C CA . ASN A 1 241 ? 13.842 -11.423 -21.539 1.00 77.88 241 ASN A CA 1
ATOM 1860 C C . ASN A 1 241 ? 12.878 -11.222 -22.720 1.00 77.88 241 ASN A C 1
ATOM 1862 O O . ASN A 1 241 ? 13.068 -11.857 -23.763 1.00 77.88 241 ASN A O 1
ATOM 1866 N N . SER A 1 242 ? 11.858 -10.371 -22.573 1.00 76.44 242 SER A N 1
ATOM 1867 C CA . SER A 1 242 ? 10.802 -10.187 -23.571 1.00 76.44 242 SER A CA 1
ATOM 1868 C C . SER A 1 242 ? 11.380 -9.837 -24.948 1.00 76.44 242 SER A C 1
ATOM 1870 O O . SER A 1 242 ? 12.198 -8.923 -25.089 1.00 76.44 242 SER A O 1
ATOM 1872 N N . ARG A 1 243 ? 10.959 -10.588 -25.980 1.00 61.69 243 ARG A N 1
ATOM 1873 C CA . ARG A 1 243 ? 11.381 -10.363 -27.378 1.00 61.69 243 ARG A CA 1
ATOM 1874 C C . ARG A 1 243 ? 11.086 -8.939 -27.828 1.00 61.69 243 ARG A C 1
ATOM 1876 O O . ARG A 1 243 ? 11.943 -8.337 -28.450 1.00 61.69 243 ARG A O 1
ATOM 1883 N N . ASN A 1 244 ? 9.972 -8.373 -27.378 1.00 64.75 244 ASN A N 1
ATOM 1884 C CA . ASN A 1 244 ? 9.538 -7.024 -27.726 1.00 64.75 244 ASN A CA 1
ATOM 1885 C C . ASN A 1 244 ? 10.582 -5.944 -27.383 1.00 64.75 244 ASN A C 1
ATOM 1887 O O . ASN A 1 244 ? 10.728 -4.992 -28.136 1.00 64.75 244 ASN A O 1
ATOM 1891 N N . MET A 1 245 ? 11.388 -6.106 -26.321 1.00 63.50 245 MET A N 1
ATOM 1892 C CA . MET A 1 245 ? 12.485 -5.166 -26.033 1.00 63.50 245 MET A CA 1
ATOM 1893 C C . MET A 1 245 ? 13.647 -5.301 -27.031 1.00 63.50 245 MET A C 1
ATOM 1895 O O . MET A 1 245 ? 14.261 -4.308 -27.415 1.00 63.50 245 MET A O 1
ATOM 1899 N N . LYS A 1 246 ? 13.953 -6.531 -27.459 1.00 61.16 246 LYS A N 1
ATOM 1900 C CA . LYS A 1 246 ? 14.982 -6.796 -28.477 1.00 61.16 246 LYS A CA 1
ATOM 1901 C C . LYS A 1 246 ? 14.526 -6.347 -29.863 1.00 61.16 246 LYS A C 1
ATOM 1903 O O . LYS A 1 246 ? 15.333 -5.790 -30.600 1.00 61.16 246 LYS A O 1
ATOM 1908 N N . ASP A 1 247 ? 13.253 -6.559 -30.176 1.00 64.25 247 ASP A N 1
ATOM 1909 C CA . ASP A 1 247 ? 12.644 -6.205 -31.455 1.00 64.25 247 ASP A CA 1
ATOM 1910 C C . ASP A 1 247 ? 12.479 -4.682 -31.571 1.00 64.25 247 ASP A C 1
ATOM 1912 O O . ASP A 1 247 ? 12.853 -4.128 -32.595 1.00 64.25 247 ASP A O 1
ATOM 1916 N N . MET A 1 248 ? 12.103 -3.969 -30.498 1.00 61.97 248 MET A N 1
ATOM 1917 C CA . MET A 1 248 ? 12.137 -2.496 -30.478 1.00 61.97 248 MET A CA 1
ATOM 1918 C C . MET A 1 248 ? 13.537 -1.946 -30.767 1.00 61.97 248 MET A C 1
ATOM 1920 O O . MET A 1 248 ? 13.701 -1.087 -31.630 1.00 61.97 248 MET A O 1
ATOM 1924 N N . LEU A 1 249 ? 14.571 -2.450 -30.088 1.00 59.97 249 LEU A N 1
ATOM 1925 C CA . LEU A 1 249 ? 15.949 -2.026 -30.361 1.00 59.97 249 LEU A CA 1
ATOM 1926 C C . LEU A 1 249 ? 16.370 -2.333 -31.811 1.00 59.97 249 LEU A C 1
ATOM 1928 O O . LEU A 1 249 ? 17.084 -1.539 -32.425 1.00 59.97 249 LEU A O 1
ATOM 1932 N N . GLY A 1 250 ? 15.913 -3.461 -32.367 1.00 61.44 250 GLY A N 1
ATOM 1933 C CA . GLY A 1 250 ? 16.166 -3.862 -33.752 1.00 61.44 250 GLY A CA 1
ATOM 1934 C C . GLY A 1 250 ? 15.470 -2.969 -34.785 1.00 61.44 250 GLY A C 1
ATOM 1935 O O . GLY A 1 250 ? 16.123 -2.474 -35.707 1.00 61.44 250 GLY A O 1
ATOM 1936 N N . ASP A 1 251 ? 14.175 -2.716 -34.605 1.00 62.88 251 ASP A N 1
ATOM 1937 C CA . ASP A 1 251 ? 13.345 -1.923 -35.513 1.00 62.88 251 ASP A CA 1
ATOM 1938 C C . ASP A 1 251 ? 13.801 -0.458 -35.548 1.00 62.88 251 ASP A C 1
ATOM 1940 O O . ASP A 1 251 ? 13.942 0.123 -36.627 1.00 62.88 251 ASP A O 1
ATOM 1944 N N . PHE A 1 252 ? 14.150 0.133 -34.401 1.00 60.25 252 PHE A N 1
ATOM 1945 C CA . PHE A 1 252 ? 14.664 1.508 -34.351 1.00 60.25 252 PHE A CA 1
ATOM 1946 C C . PHE A 1 252 ? 16.120 1.631 -34.807 1.00 60.25 252 PHE A C 1
ATOM 1948 O O . PHE A 1 252 ? 16.490 2.648 -35.399 1.00 60.25 252 PHE A O 1
ATOM 1955 N N . GLY A 1 253 ? 16.939 0.588 -34.627 1.00 59.84 253 GLY A N 1
ATOM 1956 C CA . GLY A 1 253 ? 18.286 0.524 -35.202 1.00 59.84 253 GLY A CA 1
ATOM 1957 C C . GLY A 1 253 ? 18.292 0.646 -36.732 1.00 59.84 253 GLY A C 1
ATOM 1958 O O . GLY A 1 253 ? 19.270 1.121 -37.314 1.00 59.84 253 GLY A O 1
ATOM 1959 N N . SER A 1 254 ? 17.178 0.296 -37.386 1.00 65.62 254 SER A N 1
ATOM 1960 C CA . SER A 1 254 ? 16.989 0.455 -38.831 1.00 65.62 254 SER A CA 1
ATOM 1961 C C . SER A 1 254 ? 16.598 1.878 -39.276 1.00 65.62 254 SER A C 1
ATOM 1963 O O . SER A 1 254 ? 16.732 2.200 -40.457 1.00 65.62 254 SER A O 1
ATOM 1965 N N . MET A 1 255 ? 16.187 2.764 -38.354 1.00 65.75 255 MET A N 1
ATOM 1966 C CA . MET A 1 255 ? 15.688 4.124 -38.647 1.00 65.75 255 MET A CA 1
ATOM 1967 C C . MET A 1 255 ? 16.782 5.211 -38.756 1.00 65.75 255 MET A C 1
ATOM 1969 O O . MET A 1 255 ? 16.479 6.396 -38.903 1.00 65.75 255 MET A O 1
ATOM 1973 N N . GLY A 1 256 ? 18.064 4.830 -38.741 1.00 67.06 256 GLY A N 1
ATOM 1974 C CA . GLY A 1 256 ? 1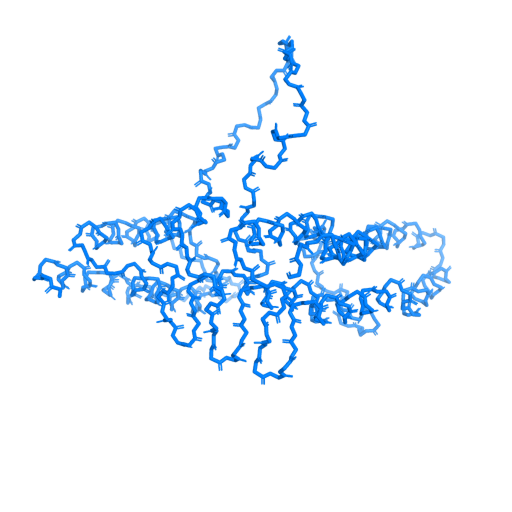9.203 5.730 -38.964 1.00 67.06 256 GLY A CA 1
ATOM 1975 C C . GLY A 1 256 ? 19.975 6.114 -37.695 1.00 67.06 256 GLY A C 1
ATOM 1976 O O . GLY A 1 256 ? 19.508 5.961 -36.568 1.00 67.06 256 GLY A O 1
ATOM 1977 N N . SER A 1 257 ? 21.195 6.629 -37.879 1.00 64.00 257 SER A N 1
ATOM 1978 C CA . SER A 1 257 ? 22.213 6.759 -36.819 1.00 64.00 257 SER A CA 1
ATOM 1979 C C . SER A 1 257 ? 21.860 7.706 -35.663 1.00 64.00 257 SER A C 1
ATOM 1981 O O . SER A 1 257 ? 22.473 7.609 -34.605 1.00 64.00 257 SER A O 1
ATOM 1983 N N . GLY A 1 258 ? 20.894 8.615 -35.840 1.00 66.94 258 GLY A N 1
ATOM 1984 C CA . GLY A 1 258 ? 20.437 9.531 -34.785 1.00 66.94 258 GLY A CA 1
ATOM 1985 C C . GLY A 1 258 ? 19.425 8.915 -33.813 1.00 66.94 258 GLY A C 1
ATOM 1986 O O . GLY A 1 258 ? 19.414 9.267 -32.638 1.00 66.94 258 GLY A O 1
ATOM 1987 N N . TRP A 1 259 ? 18.614 7.960 -34.278 1.00 69.12 259 TRP A N 1
ATOM 1988 C CA . TRP A 1 259 ? 17.557 7.335 -33.473 1.00 69.12 259 TRP A CA 1
ATOM 1989 C C . TRP A 1 259 ? 18.098 6.265 -32.524 1.00 69.12 259 TRP A C 1
ATOM 1991 O O . TRP A 1 259 ? 17.594 6.125 -31.414 1.00 69.12 259 TRP A O 1
ATOM 2001 N N . GLY A 1 260 ? 19.171 5.570 -32.915 1.00 69.12 260 GLY A N 1
ATOM 2002 C CA . GLY A 1 260 ? 19.792 4.537 -32.083 1.00 69.12 260 GLY A CA 1
ATOM 2003 C C . GLY A 1 260 ? 20.307 5.062 -30.737 1.00 69.12 260 GLY A C 1
ATOM 2004 O O . GLY A 1 260 ? 20.040 4.454 -29.708 1.00 69.12 260 GLY A O 1
ATOM 2005 N N . ALA A 1 261 ? 20.990 6.214 -30.717 1.00 71.38 261 ALA A N 1
ATOM 2006 C CA . ALA A 1 261 ? 21.522 6.787 -29.475 1.00 71.38 261 ALA A CA 1
ATOM 2007 C C . ALA A 1 261 ? 20.418 7.331 -28.549 1.00 71.38 261 ALA A C 1
ATOM 2009 O O . ALA A 1 261 ? 20.486 7.142 -27.336 1.00 71.38 261 ALA A O 1
ATOM 2010 N N . ALA A 1 262 ? 19.391 7.971 -29.118 1.00 70.31 262 ALA A N 1
ATOM 2011 C CA . ALA A 1 262 ? 18.244 8.463 -28.359 1.00 70.31 262 ALA A CA 1
ATOM 2012 C C . ALA A 1 262 ? 17.427 7.310 -27.750 1.00 70.31 262 ALA A C 1
ATOM 2014 O O . ALA A 1 262 ? 17.022 7.391 -26.595 1.00 70.31 262 ALA A O 1
ATOM 2015 N N . MET A 1 263 ? 17.241 6.212 -28.489 1.00 69.31 263 MET A N 1
ATOM 2016 C CA . MET A 1 263 ? 16.537 5.035 -27.976 1.00 69.31 263 MET A CA 1
ATOM 2017 C C . MET A 1 263 ? 17.354 4.250 -26.955 1.00 69.31 263 MET A C 1
ATOM 2019 O O . MET A 1 263 ? 16.789 3.797 -25.966 1.00 69.31 263 MET A O 1
ATOM 2023 N N . GLU A 1 264 ? 18.672 4.128 -27.123 1.00 72.81 264 GLU A N 1
ATOM 2024 C CA . GLU A 1 264 ? 19.523 3.493 -26.108 1.00 72.81 264 GLU A CA 1
ATOM 2025 C C . GLU A 1 264 ? 19.438 4.239 -24.766 1.00 72.81 264 GLU A C 1
ATOM 2027 O O . GLU A 1 264 ? 19.352 3.607 -23.714 1.00 72.81 264 GLU A O 1
ATOM 2032 N N . ALA A 1 265 ? 19.363 5.575 -24.796 1.00 74.81 265 ALA A N 1
ATOM 2033 C CA . ALA A 1 265 ? 19.170 6.391 -23.597 1.00 74.81 265 ALA A CA 1
ATOM 2034 C C . ALA A 1 265 ? 17.819 6.138 -22.895 1.00 74.81 265 ALA A C 1
ATOM 2036 O O . ALA A 1 265 ? 17.736 6.292 -21.680 1.00 74.81 265 ALA A O 1
ATOM 2037 N N . VAL A 1 266 ? 16.787 5.707 -23.628 1.00 71.75 266 VAL A N 1
ATOM 2038 C CA . VAL A 1 266 ? 15.463 5.356 -23.080 1.00 71.75 266 VAL A CA 1
ATOM 2039 C C . VAL A 1 266 ? 15.411 3.895 -22.618 1.00 71.75 266 VAL A C 1
ATOM 2041 O O . VAL A 1 266 ? 14.861 3.585 -21.562 1.00 71.75 266 VAL A O 1
ATOM 2044 N N . VAL A 1 267 ? 16.000 2.973 -23.381 1.00 74.12 267 VAL A N 1
ATOM 2045 C CA . VAL A 1 267 ? 15.921 1.529 -23.112 1.00 74.12 267 VAL A CA 1
ATOM 2046 C C . VAL A 1 267 ? 16.875 1.097 -21.999 1.00 74.12 267 VAL A C 1
ATOM 2048 O O . VAL A 1 267 ? 16.529 0.208 -21.213 1.00 74.12 267 VAL A O 1
ATOM 2051 N N . ALA A 1 268 ? 18.056 1.712 -21.885 1.00 77.50 268 ALA A N 1
ATOM 2052 C CA . ALA A 1 268 ? 19.033 1.336 -20.866 1.00 77.50 268 ALA A CA 1
ATOM 2053 C C . ALA A 1 268 ? 18.485 1.479 -19.426 1.00 77.50 268 ALA A C 1
ATOM 2055 O O . ALA A 1 268 ? 18.576 0.496 -18.681 1.00 77.50 268 ALA A O 1
ATOM 2056 N N . PRO A 1 269 ? 17.837 2.596 -19.027 1.00 76.56 269 PRO A N 1
ATOM 2057 C CA . PRO A 1 269 ? 17.193 2.715 -17.716 1.00 76.56 269 PRO A CA 1
ATOM 2058 C C . PRO A 1 269 ? 16.101 1.668 -17.477 1.00 76.56 269 PRO A C 1
ATOM 2060 O O . PRO A 1 269 ? 16.056 1.063 -16.407 1.00 76.56 269 PRO A O 1
ATOM 2063 N N . VAL A 1 270 ? 15.268 1.376 -18.483 1.00 76.38 270 VAL A N 1
ATOM 2064 C CA . VAL A 1 270 ? 14.212 0.352 -18.379 1.00 76.38 270 VAL A CA 1
ATOM 2065 C C . VAL A 1 270 ? 14.817 -1.028 -18.132 1.00 76.38 270 VAL A C 1
ATOM 2067 O O . VAL A 1 270 ? 14.345 -1.775 -17.274 1.00 76.38 270 VAL A O 1
ATOM 2070 N N . LYS A 1 271 ? 15.890 -1.376 -18.846 1.00 79.44 271 LYS A N 1
ATOM 2071 C CA . LYS A 1 271 ? 16.586 -2.653 -18.667 1.00 79.44 271 LYS A CA 1
ATOM 2072 C C . LYS A 1 271 ? 17.213 -2.766 -17.279 1.00 79.44 271 LYS A C 1
ATOM 2074 O O . LYS A 1 271 ? 17.061 -3.805 -16.637 1.00 79.44 271 LYS A O 1
ATOM 2079 N N . VAL A 1 272 ? 17.878 -1.707 -16.811 1.00 84.00 272 VAL A N 1
ATOM 2080 C CA . VAL A 1 272 ? 18.431 -1.633 -15.448 1.00 84.00 272 VAL A CA 1
ATOM 2081 C C . VAL A 1 272 ? 17.316 -1.798 -14.415 1.00 84.00 272 VAL A C 1
ATOM 2083 O O . VAL A 1 272 ? 17.437 -2.627 -13.517 1.00 84.00 272 VAL A O 1
ATOM 2086 N N . GLY A 1 273 ? 16.199 -1.096 -14.592 1.00 82.00 273 GLY A N 1
ATOM 2087 C CA . GLY A 1 273 ? 15.031 -1.168 -13.723 1.00 82.00 273 GLY A CA 1
ATOM 2088 C C . GLY A 1 273 ? 14.409 -2.561 -13.634 1.00 82.00 273 GLY A C 1
ATOM 2089 O O . GLY A 1 273 ? 14.209 -3.093 -12.542 1.00 82.00 273 GLY A O 1
ATOM 2090 N N . ARG A 1 274 ? 14.159 -3.206 -14.780 1.00 84.62 274 ARG A N 1
ATOM 2091 C CA . ARG A 1 274 ? 13.628 -4.580 -14.817 1.00 84.62 274 ARG A CA 1
ATOM 2092 C C . ARG A 1 274 ? 14.594 -5.579 -14.178 1.00 84.62 274 ARG A C 1
ATOM 2094 O O . ARG A 1 274 ? 14.155 -6.473 -13.456 1.00 84.62 274 ARG A O 1
ATOM 2101 N N . GLN A 1 275 ? 15.899 -5.414 -14.408 1.00 89.00 275 GLN A N 1
ATOM 2102 C CA . GLN A 1 275 ? 16.921 -6.253 -13.783 1.00 89.00 275 GLN A CA 1
ATOM 2103 C C . GLN A 1 275 ? 16.958 -6.060 -12.261 1.00 89.00 275 GLN A C 1
ATOM 2105 O O . GLN A 1 275 ? 17.092 -7.045 -11.537 1.00 89.00 275 GLN A O 1
ATOM 2110 N N . ALA A 1 276 ? 16.801 -4.826 -11.772 1.00 89.62 276 ALA A N 1
ATOM 2111 C CA . ALA A 1 276 ? 16.735 -4.527 -10.343 1.00 89.62 276 ALA A CA 1
ATOM 2112 C C . ALA A 1 276 ? 15.525 -5.198 -9.678 1.00 89.62 276 ALA A C 1
ATOM 2114 O O . ALA A 1 276 ? 15.674 -5.823 -8.630 1.00 89.62 276 ALA A O 1
ATOM 2115 N N . ILE A 1 277 ? 14.348 -5.155 -10.313 1.00 88.25 277 ILE A N 1
ATOM 2116 C CA . ILE A 1 277 ? 13.153 -5.860 -9.825 1.00 88.25 277 ILE A CA 1
ATOM 2117 C C . ILE A 1 277 ? 13.382 -7.373 -9.780 1.00 88.25 277 ILE A C 1
ATOM 2119 O O . ILE A 1 277 ? 13.118 -7.998 -8.754 1.00 88.25 277 ILE A O 1
ATOM 2123 N N . LEU A 1 278 ? 13.910 -7.970 -10.855 1.00 92.50 278 LEU A N 1
ATOM 2124 C CA . LEU A 1 278 ? 14.232 -9.400 -10.876 1.00 92.50 278 LEU A CA 1
ATOM 2125 C C . LEU A 1 278 ? 15.191 -9.771 -9.734 1.00 92.50 278 LEU A C 1
ATOM 2127 O O . LEU A 1 278 ? 14.940 -10.735 -9.010 1.00 92.50 278 LEU A O 1
ATOM 2131 N N . GLN A 1 279 ? 16.239 -8.970 -9.534 1.00 94.88 279 GLN A N 1
ATOM 2132 C CA . GLN A 1 279 ? 17.196 -9.168 -8.450 1.00 94.88 279 GLN A CA 1
ATOM 2133 C C . GLN A 1 279 ? 16.536 -9.051 -7.069 1.00 94.88 279 GLN A C 1
ATOM 2135 O O . GLN A 1 279 ? 16.831 -9.861 -6.193 1.00 94.88 279 GLN A O 1
ATOM 2140 N N . ALA A 1 280 ? 15.623 -8.098 -6.867 1.00 92.12 280 ALA A N 1
ATOM 2141 C CA . ALA A 1 280 ? 14.883 -7.968 -5.613 1.00 92.12 280 ALA A CA 1
ATOM 2142 C C . ALA A 1 280 ? 14.045 -9.223 -5.321 1.00 92.12 280 ALA A C 1
ATOM 2144 O O . ALA A 1 280 ? 14.072 -9.730 -4.202 1.00 92.12 280 ALA A O 1
ATOM 2145 N N . PHE A 1 281 ? 13.364 -9.794 -6.318 1.00 94.62 281 PHE A N 1
ATOM 2146 C CA . PHE A 1 281 ? 12.630 -11.050 -6.128 1.00 94.62 281 PHE A CA 1
ATOM 2147 C C . PHE A 1 281 ? 13.548 -12.249 -5.860 1.00 94.62 281 PHE A C 1
ATOM 2149 O O . PHE A 1 281 ? 13.217 -13.082 -5.014 1.00 94.62 281 PHE A O 1
ATOM 2156 N N . ASP A 1 282 ? 14.712 -12.325 -6.512 1.00 96.06 282 ASP A N 1
ATOM 2157 C CA . ASP A 1 282 ? 15.730 -13.335 -6.193 1.00 96.06 282 ASP A CA 1
ATOM 2158 C C . ASP A 1 282 ? 16.216 -13.196 -4.735 1.00 96.06 282 ASP A C 1
ATOM 2160 O O . ASP A 1 282 ? 16.285 -14.194 -4.010 1.00 96.06 282 ASP A O 1
ATOM 2164 N N . ASN A 1 283 ? 16.472 -11.966 -4.275 1.00 96.56 283 ASN A N 1
ATOM 2165 C CA . ASN A 1 283 ? 16.871 -11.668 -2.895 1.00 96.56 283 ASN A CA 1
ATOM 2166 C C . ASN A 1 283 ? 15.777 -12.054 -1.891 1.00 96.56 283 ASN A C 1
ATOM 2168 O O . ASN A 1 283 ? 16.066 -12.665 -0.863 1.00 96.56 283 ASN A O 1
ATOM 2172 N N . LEU A 1 284 ? 14.517 -11.718 -2.181 1.00 95.19 284 LEU A N 1
ATOM 2173 C CA . LEU A 1 284 ? 13.380 -12.028 -1.314 1.00 95.19 284 LEU A CA 1
ATOM 2174 C C . LEU A 1 284 ? 13.116 -13.532 -1.220 1.00 95.19 284 LEU A C 1
ATOM 2176 O O . LEU A 1 284 ? 12.826 -14.037 -0.135 1.00 95.19 284 LEU A O 1
ATOM 2180 N N . LEU A 1 285 ? 13.276 -14.271 -2.320 1.00 95.25 285 LEU A N 1
ATOM 2181 C CA . LEU A 1 285 ? 13.204 -15.731 -2.301 1.00 95.25 285 LEU A CA 1
ATOM 2182 C C . LEU A 1 285 ? 14.347 -16.346 -1.493 1.00 95.25 285 LEU A C 1
ATOM 2184 O O . LEU A 1 285 ? 14.096 -17.268 -0.717 1.00 95.25 285 LEU A O 1
ATOM 2188 N N . ALA A 1 286 ? 15.577 -15.848 -1.640 1.00 96.31 286 ALA A N 1
ATOM 2189 C CA . ALA A 1 286 ? 16.706 -16.293 -0.824 1.00 96.31 286 ALA A CA 1
ATOM 2190 C C . ALA A 1 286 ? 16.441 -16.040 0.668 1.00 96.31 286 ALA A C 1
ATOM 2192 O O . ALA A 1 286 ? 16.471 -16.984 1.455 1.00 96.31 286 ALA A O 1
ATOM 2193 N N . PHE A 1 287 ? 16.042 -14.815 1.022 1.00 95.69 287 PHE A N 1
ATOM 2194 C CA . PHE A 1 287 ? 15.653 -14.437 2.380 1.00 95.69 287 PHE A CA 1
ATOM 2195 C C . PHE A 1 287 ? 14.541 -15.339 2.937 1.00 95.69 287 PHE A C 1
ATOM 2197 O O . PHE A 1 287 ? 14.642 -15.824 4.059 1.00 95.69 287 PHE A O 1
ATOM 2204 N N . SER A 1 288 ? 13.511 -15.648 2.142 1.00 93.69 288 SER A N 1
ATOM 2205 C CA . SER A 1 288 ? 12.404 -16.508 2.585 1.00 93.69 288 SER A CA 1
ATOM 2206 C C . SER A 1 288 ? 12.831 -17.934 2.955 1.00 93.69 288 SER A C 1
ATOM 2208 O O . SER A 1 288 ? 12.187 -18.563 3.788 1.00 93.69 288 SER A O 1
ATOM 2210 N N . ARG A 1 289 ? 13.924 -18.441 2.365 1.00 94.06 289 ARG A N 1
ATOM 2211 C CA . ARG A 1 289 ? 14.476 -19.778 2.652 1.00 94.06 289 ARG A CA 1
ATOM 2212 C C . ARG A 1 289 ? 15.325 -19.812 3.921 1.00 94.06 289 ARG A C 1
ATOM 2214 O O . ARG A 1 289 ? 15.572 -20.894 4.441 1.00 94.06 289 ARG A O 1
ATOM 2221 N N . GLU A 1 290 ? 15.792 -18.656 4.384 1.00 94.12 290 GLU A N 1
ATOM 2222 C CA . GLU A 1 290 ? 16.593 -18.516 5.604 1.00 94.12 290 GLU A CA 1
ATOM 2223 C C . GLU A 1 290 ? 15.722 -18.366 6.859 1.00 94.12 290 GLU A C 1
ATOM 2225 O O . GLU A 1 290 ? 16.214 -18.526 7.978 1.00 94.12 290 GLU A O 1
ATOM 2230 N N . LEU A 1 291 ? 14.431 -18.066 6.691 1.00 90.75 291 LEU A N 1
ATOM 2231 C CA . LEU A 1 291 ? 13.500 -17.917 7.802 1.00 90.75 291 LEU A CA 1
ATOM 2232 C C . LEU A 1 291 ? 13.202 -19.277 8.455 1.00 90.75 291 LEU A C 1
ATOM 2234 O O . LEU A 1 291 ? 13.039 -20.278 7.752 1.00 90.75 291 LEU A O 1
ATOM 2238 N N . PRO A 1 292 ? 13.110 -19.332 9.795 1.00 80.94 292 PRO A N 1
ATOM 2239 C CA . PRO A 1 292 ? 12.734 -20.552 10.494 1.00 80.94 292 PRO A CA 1
ATOM 2240 C C . PRO A 1 292 ? 11.309 -20.966 10.103 1.00 80.94 292 PRO A C 1
ATOM 2242 O O . PRO A 1 292 ? 10.397 -20.138 10.090 1.00 80.94 292 PRO A O 1
ATOM 2245 N N . SER A 1 293 ? 11.155 -22.249 9.770 1.00 68.75 293 SER A N 1
ATOM 2246 C CA . SER A 1 293 ? 9.881 -22.897 9.433 1.00 68.75 293 SER A CA 1
ATOM 2247 C C . SER A 1 293 ? 8.941 -23.012 10.623 1.00 68.75 293 SER A C 1
ATOM 2249 O O . SER A 1 293 ? 9.455 -23.411 11.695 1.00 68.75 293 SER A O 1
#

Organism: NCBI:txid904363